Protein AF-A0A015I000-F1 (afdb_monomer)

Radius of gyration: 23.02 Å; Cα contacts (8 Å, |Δi|>4): 79; chains: 1; bounding box: 52×39×64 Å

Mean predicted aligned error: 14.67 Å

Foldseek 3Di:
DLLCLQLQRVVVPQDDPVVNVVVVVVVVVVLVDPDDPPDDDDDDPDDPDDPPRPCPDPVNVVVVLVVPPDDDDDDDDDDDDVVLSVVSSPDHRDDPPDDSLVVLVVCCVVRVSSSVVNCVSNVDDPDCVVVVVLVVVLCVLCDPVNVVDDPVNSVVVSVCVVCVVVCVVVVVVVVVVPPPPDDD

Nearest PDB structures (foldseek):
  4d1q-assembly1_A-2  TM=6.672E-01  e=2.620E-03  Musca domestica
  4d1q-assembly1_B  TM=6.766E-01  e=3.796E-03  Musca domestica
  6dww-assembly1_A  TM=7.386E-01  e=1.505E-02  Musca domestica
  4d1q-assembly1_H-2  TM=6.370E-01  e=7.168E-03  Musca domestica
  8sjd-assembly1_C  TM=8.130E-01  e=4.117E-02  Musca domestica

Sequence (184 aa):
MAALLDPRYKNLDFLDDDEKQRIVQKLCSELGGVETSTSELLNNPSTPLNAESSMHSHKEYRQRRQMKNKRGNKSYSNTPIIDEITNYLSLSLALETENPLDWWKLRLQMFPKLARIARKYLAVPATSVSSEQLFSDAGNLINTKRTSLDTNLAAKMLFLKRNLNTMHVFASEWDDETSHIEID

Solvent-accessible surface area (backbone atoms only — not comparable to full-atom values): 11829 Å² total; per-residue (Å²): 103,47,55,55,59,28,50,67,42,45,82,45,87,90,56,55,71,69,56,50,51,53,48,52,51,52,50,53,54,57,67,73,50,83,82,74,87,79,73,83,82,95,82,74,86,79,72,87,72,80,87,80,69,86,78,72,48,74,67,58,55,57,52,58,54,69,74,64,81,77,72,79,92,74,90,82,78,95,67,62,77,77,44,40,59,55,48,60,72,68,47,70,68,48,61,88,89,56,56,58,70,59,57,35,61,78,38,30,88,78,27,57,67,59,35,53,52,31,50,64,48,65,68,54,70,96,61,64,61,68,56,52,52,49,52,52,52,47,51,65,69,58,29,89,92,44,75,84,63,53,68,70,59,52,52,51,53,52,51,47,68,74,41,50,81,62,43,61,76,58,51,71,68,58,69,69,70,69,78,75,77,77,87,130

InterPro domains:
  IPR008906 HAT, C-terminal dimerisation domain [PF05699] (85-164)
  IPR012337 Ribonuclease H-like superfamily [SSF53098] (1-165)
  IPR052717 Vacuolar processing and transposase activity regulators [PTHR46169] (3-160)

Organism: Rhizophagus irregularis (strain DAOM 197198w) (NCBI:txid1432141)

pLDDT: mean 72.23, std 17.97, range [34.16, 92.62]

Structure (mmCIF, N/CA/C/O backbone):
data_AF-A0A015I000-F1
#
_entry.id   AF-A0A015I000-F1
#
loop_
_atom_site.group_PDB
_atom_site.id
_atom_site.type_symbol
_atom_site.label_atom_id
_atom_site.label_alt_id
_atom_site.label_comp_id
_atom_site.label_asym_id
_atom_site.label_entity_id
_atom_site.label_seq_id
_atom_site.pdbx_PDB_ins_code
_atom_site.Cartn_x
_atom_site.Cartn_y
_atom_site.Cartn_z
_atom_site.occupancy
_atom_site.B_iso_or_equiv
_atom_site.auth_seq_id
_atom_site.auth_comp_id
_atom_site.auth_asym_id
_atom_site.auth_atom_id
_atom_site.pdbx_PDB_model_num
ATOM 1 N N . MET A 1 1 ? 4.523 0.755 7.749 1.00 84.31 1 MET A N 1
ATOM 2 C CA . MET A 1 1 ? 3.315 1.516 7.357 1.00 84.31 1 MET A CA 1
ATOM 3 C C . MET A 1 1 ? 2.334 0.666 6.556 1.00 84.31 1 MET A C 1
ATOM 5 O O . MET A 1 1 ? 1.223 0.488 7.027 1.00 84.31 1 MET A O 1
ATOM 9 N N . ALA A 1 2 ? 2.732 0.076 5.418 1.00 88.00 2 ALA A N 1
ATOM 10 C CA . ALA A 1 2 ? 1.840 -0.761 4.597 1.00 88.00 2 ALA A CA 1
ATOM 11 C C . ALA A 1 2 ? 1.137 -1.884 5.390 1.00 88.00 2 ALA A C 1
ATOM 13 O O . ALA A 1 2 ? -0.077 -1.997 5.318 1.00 88.00 2 ALA A O 1
ATOM 14 N N . ALA A 1 3 ? 1.862 -2.628 6.235 1.00 90.25 3 ALA A N 1
ATOM 15 C CA . ALA A 1 3 ? 1.266 -3.677 7.073 1.00 90.25 3 ALA A CA 1
ATOM 16 C C . ALA A 1 3 ? 0.245 -3.161 8.110 1.00 90.25 3 ALA A C 1
ATOM 18 O O . ALA A 1 3 ? -0.704 -3.867 8.430 1.00 90.25 3 ALA A O 1
ATOM 19 N N . LEU A 1 4 ? 0.407 -1.928 8.611 1.00 90.31 4 LEU A N 1
ATOM 20 C CA . LEU A 1 4 ? -0.563 -1.295 9.515 1.00 90.31 4 LEU A CA 1
ATOM 21 C C . LEU A 1 4 ? -1.844 -0.919 8.756 1.00 90.31 4 LEU A C 1
ATOM 23 O O . LEU A 1 4 ? -2.947 -1.056 9.277 1.00 90.31 4 LEU A O 1
ATOM 27 N N . LEU A 1 5 ? -1.685 -0.446 7.519 1.00 91.25 5 LEU A N 1
ATOM 28 C CA . LEU A 1 5 ? -2.770 -0.022 6.635 1.00 91.25 5 LEU A CA 1
ATOM 29 C C . LEU A 1 5 ? -3.445 -1.194 5.917 1.00 91.25 5 LEU A C 1
ATOM 31 O O . LEU A 1 5 ? -4.497 -0.998 5.320 1.00 91.25 5 LEU A O 1
ATOM 35 N N . ASP A 1 6 ? -2.878 -2.400 5.963 1.00 90.25 6 ASP A N 1
ATOM 36 C CA . ASP A 1 6 ? -3.560 -3.604 5.506 1.00 90.25 6 ASP A CA 1
ATOM 37 C C . ASP A 1 6 ? -4.554 -4.061 6.594 1.00 90.25 6 ASP A C 1
ATOM 39 O O . ASP A 1 6 ? -4.130 -4.482 7.680 1.00 90.25 6 ASP A O 1
ATOM 43 N N . PRO A 1 7 ? -5.874 -4.036 6.328 1.00 87.06 7 PRO A N 1
ATOM 44 C CA . PRO A 1 7 ? -6.897 -4.404 7.308 1.00 87.06 7 PRO A CA 1
ATOM 45 C C . PRO A 1 7 ? -6.775 -5.845 7.827 1.00 87.06 7 PRO A C 1
ATOM 47 O O . PRO A 1 7 ? -7.371 -6.187 8.853 1.00 87.06 7 PRO A O 1
ATOM 50 N N . ARG A 1 8 ? -6.013 -6.698 7.129 1.00 87.06 8 ARG A N 1
ATOM 51 C CA . ARG A 1 8 ? -5.731 -8.087 7.513 1.00 87.06 8 ARG A CA 1
ATOM 52 C C . ARG A 1 8 ? -4.581 -8.194 8.517 1.00 87.06 8 ARG A C 1
ATOM 54 O O . ARG A 1 8 ? -4.578 -9.126 9.319 1.00 87.06 8 ARG A O 1
ATOM 61 N N . TYR A 1 9 ? -3.642 -7.243 8.500 1.00 85.94 9 TYR A N 1
ATOM 62 C CA . TYR A 1 9 ? -2.394 -7.275 9.277 1.00 85.94 9 TYR A CA 1
ATOM 63 C C . TYR A 1 9 ? -2.246 -6.119 10.279 1.00 85.94 9 TYR A C 1
ATOM 65 O O . TYR A 1 9 ? -1.245 -6.061 10.992 1.00 85.94 9 TYR A O 1
ATOM 73 N N . LYS A 1 10 ? -3.254 -5.248 10.407 1.00 84.06 10 LYS A N 1
ATOM 74 C CA . LYS A 1 10 ? -3.228 -4.034 11.244 1.00 84.06 10 LYS A CA 1
ATOM 75 C C . LYS A 1 10 ? -2.870 -4.218 12.724 1.00 84.06 10 LYS A C 1
ATOM 77 O O . LYS A 1 10 ? -2.440 -3.263 13.356 1.00 84.06 10 LYS A O 1
ATOM 82 N N . ASN A 1 11 ? -3.018 -5.424 13.278 1.00 81.38 11 ASN A N 1
ATOM 83 C CA . ASN A 1 11 ? -2.601 -5.724 14.655 1.00 81.38 11 ASN A CA 1
ATOM 84 C C . ASN A 1 11 ? -1.077 -5.777 14.823 1.00 81.38 11 ASN A C 1
ATOM 86 O O . ASN A 1 11 ? -0.595 -5.733 15.953 1.00 81.38 11 ASN A O 1
ATOM 90 N N . LEU A 1 12 ? -0.334 -5.915 13.717 1.00 82.56 12 LEU A N 1
ATOM 91 C CA . LEU A 1 12 ? 1.123 -6.008 13.702 1.00 82.56 12 LEU A CA 1
ATOM 92 C C . LEU A 1 12 ? 1.656 -7.044 14.708 1.00 82.56 12 LEU A C 1
ATOM 94 O O . LEU A 1 12 ? 2.661 -6.803 15.362 1.00 82.56 12 LEU A O 1
ATOM 98 N N . ASP A 1 13 ? 0.989 -8.199 14.851 1.00 81.62 13 ASP A N 1
ATOM 99 C CA . ASP A 1 13 ? 1.313 -9.225 15.868 1.00 81.62 13 ASP A CA 1
ATOM 100 C C . ASP A 1 13 ? 2.748 -9.805 15.747 1.00 81.62 13 ASP A C 1
ATOM 102 O O . ASP A 1 13 ? 3.144 -10.613 16.580 1.00 81.62 13 ASP A O 1
ATOM 106 N N . PHE A 1 14 ? 3.502 -9.412 14.717 1.00 84.44 14 PHE A N 1
ATOM 107 C CA . PHE A 1 14 ? 4.893 -9.782 14.441 1.00 84.44 14 PHE A CA 1
ATOM 108 C C . PHE A 1 14 ? 5.922 -8.712 14.858 1.00 84.44 14 PHE A C 1
ATOM 110 O O . PHE A 1 14 ? 7.109 -8.919 14.638 1.00 84.44 14 PHE A O 1
ATOM 117 N N . LEU A 1 15 ? 5.480 -7.572 15.397 1.00 84.31 15 LEU A N 1
ATOM 118 C CA . LEU A 1 15 ? 6.342 -6.493 15.891 1.00 84.31 15 LEU A CA 1
ATOM 119 C C . LEU A 1 15 ? 6.206 -6.331 17.402 1.00 84.31 15 LEU A C 1
ATOM 121 O O . LEU A 1 15 ? 5.155 -6.646 17.983 1.00 84.31 15 LEU A O 1
ATOM 125 N N . ASP A 1 16 ? 7.236 -5.747 18.002 1.00 88.06 16 ASP A N 1
ATOM 126 C CA . ASP A 1 16 ? 7.216 -5.338 19.401 1.00 88.06 16 ASP A CA 1
ATOM 127 C C . ASP A 1 16 ? 6.318 -4.112 19.603 1.00 88.06 16 ASP A C 1
ATOM 129 O O . ASP A 1 16 ? 6.066 -3.323 18.685 1.00 88.06 16 ASP A O 1
ATOM 133 N N . ASP A 1 17 ? 5.805 -3.936 20.820 1.00 84.00 17 ASP A N 1
ATOM 134 C CA . ASP A 1 17 ? 4.843 -2.868 21.111 1.00 84.00 17 ASP A CA 1
ATOM 135 C C . ASP A 1 17 ? 5.447 -1.463 20.918 1.00 84.00 17 ASP A C 1
ATOM 137 O O . ASP A 1 17 ? 4.766 -0.567 20.409 1.00 84.00 17 ASP A O 1
ATOM 141 N N . ASP A 1 18 ? 6.746 -1.297 21.179 1.00 86.25 18 ASP A N 1
ATOM 142 C CA . ASP A 1 18 ? 7.478 -0.054 20.912 1.00 86.25 18 ASP A CA 1
ATOM 143 C C . ASP A 1 18 ? 7.534 0.274 19.412 1.00 86.25 18 ASP A C 1
ATOM 145 O O . ASP A 1 18 ? 7.341 1.422 18.995 1.00 86.25 18 ASP A O 1
ATOM 149 N N . GLU A 1 19 ? 7.774 -0.731 18.567 1.00 87.88 19 GLU A N 1
ATOM 150 C CA . GLU A 1 19 ? 7.809 -0.565 17.113 1.00 87.88 19 GLU A CA 1
ATOM 151 C C . GLU A 1 19 ? 6.421 -0.241 16.564 1.00 87.88 19 GLU A C 1
ATOM 153 O O . GLU A 1 19 ? 6.272 0.663 15.733 1.00 87.88 19 GLU A O 1
ATOM 158 N N . LYS A 1 20 ? 5.382 -0.917 17.072 1.00 87.00 20 LYS A N 1
ATOM 159 C CA . LYS A 1 20 ? 3.987 -0.598 16.740 1.00 87.00 20 LYS A CA 1
ATOM 160 C C . LYS A 1 20 ? 3.677 0.858 17.057 1.00 87.00 20 LYS A C 1
ATOM 162 O O . LYS A 1 20 ? 3.140 1.564 16.201 1.00 87.00 20 LYS A O 1
ATOM 167 N N . GLN A 1 21 ? 4.052 1.325 18.247 1.00 85.94 21 GLN A N 1
ATOM 168 C CA . GLN A 1 21 ? 3.790 2.693 18.677 1.00 85.94 21 GLN A CA 1
ATOM 169 C C . GLN A 1 21 ? 4.513 3.717 17.793 1.00 85.94 21 GLN A C 1
ATOM 171 O O . GLN A 1 21 ? 3.899 4.705 17.388 1.00 85.94 21 GLN A O 1
ATOM 176 N N . ARG A 1 22 ? 5.765 3.452 17.392 1.00 88.88 22 ARG A N 1
ATOM 177 C CA . ARG A 1 22 ? 6.499 4.297 16.430 1.00 88.88 22 ARG A CA 1
ATOM 178 C C . ARG A 1 22 ? 5.797 4.381 15.074 1.00 88.88 22 ARG A C 1
ATOM 180 O O . ARG A 1 22 ? 5.704 5.463 14.493 1.00 88.88 22 ARG A O 1
ATOM 187 N N . ILE A 1 23 ? 5.288 3.260 14.557 1.00 87.31 23 ILE A N 1
ATOM 188 C CA . ILE A 1 23 ? 4.593 3.230 13.260 1.00 87.31 23 ILE A CA 1
ATOM 189 C C . ILE A 1 23 ? 3.263 3.990 13.340 1.00 87.31 23 ILE A C 1
ATOM 191 O O . ILE A 1 23 ? 2.952 4.756 12.427 1.00 87.31 23 ILE A O 1
ATOM 195 N N . VAL A 1 24 ? 2.502 3.823 14.426 1.00 87.00 24 VAL A N 1
ATOM 196 C CA . VAL A 1 24 ? 1.246 4.557 14.650 1.00 87.00 24 VAL A CA 1
ATOM 197 C C . VAL A 1 24 ? 1.510 6.055 14.807 1.00 87.00 24 VAL A C 1
ATOM 199 O O . VAL A 1 24 ? 0.832 6.853 14.167 1.00 87.00 24 VAL A O 1
ATOM 202 N N . GLN A 1 25 ? 2.532 6.458 15.568 1.00 86.44 25 GLN A N 1
ATOM 203 C CA . GLN A 1 25 ? 2.927 7.868 15.679 1.00 86.44 25 GLN A CA 1
ATOM 204 C C . GLN A 1 25 ?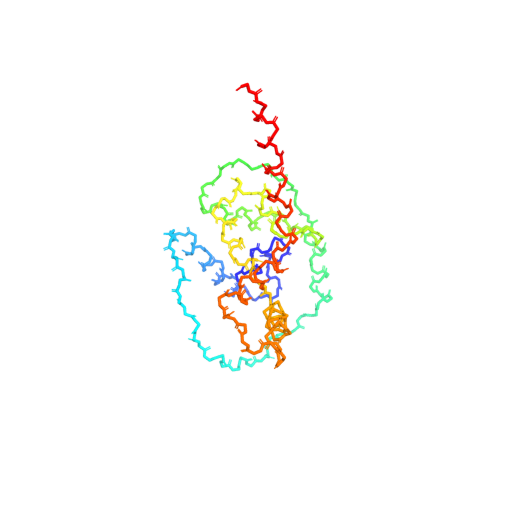 3.302 8.464 14.320 1.00 86.44 25 GLN A C 1
ATOM 206 O O . GLN A 1 25 ? 2.848 9.556 13.984 1.00 86.44 25 GLN A O 1
ATOM 211 N N . LYS A 1 26 ? 4.066 7.728 13.502 1.00 89.62 26 LYS A N 1
ATOM 212 C CA . LYS A 1 26 ? 4.398 8.155 12.138 1.00 89.62 26 LYS A CA 1
ATOM 213 C C . LYS A 1 26 ? 3.138 8.360 11.287 1.00 89.62 26 LYS A C 1
ATOM 215 O O . LYS A 1 26 ? 3.074 9.330 10.537 1.00 89.62 26 LYS A O 1
ATOM 220 N N . LEU A 1 27 ? 2.140 7.482 11.420 1.00 87.88 27 LEU A N 1
ATOM 221 C CA . LEU A 1 27 ? 0.866 7.600 10.707 1.00 87.88 27 LEU A CA 1
ATOM 222 C C . LEU A 1 27 ? 0.086 8.839 11.163 1.00 87.88 27 LEU A C 1
ATOM 224 O O . LEU A 1 27 ? -0.434 9.568 10.323 1.00 87.88 27 LEU A O 1
ATOM 228 N N . CYS A 1 28 ? 0.036 9.104 12.471 1.00 84.38 28 CYS A N 1
ATOM 229 C CA . CYS A 1 28 ? -0.610 10.295 13.025 1.00 84.38 28 CYS A CA 1
ATOM 230 C C . CYS A 1 28 ? 0.024 11.588 12.493 1.00 84.38 28 CYS A C 1
ATOM 232 O O . CYS A 1 28 ? -0.699 12.495 12.082 1.00 84.38 28 CYS A O 1
ATOM 234 N N . SER A 1 29 ? 1.357 11.657 12.441 1.00 85.81 29 SER A N 1
ATOM 235 C CA . SER A 1 29 ? 2.071 12.811 11.883 1.00 85.81 29 SER A CA 1
ATOM 236 C C . SER A 1 29 ? 1.776 13.009 10.391 1.00 85.81 29 SER A C 1
ATOM 238 O O . SER A 1 29 ? 1.513 14.131 9.965 1.00 85.81 29 SER A O 1
ATOM 240 N N . GLU A 1 30 ? 1.753 11.929 9.600 1.00 85.81 30 GLU A N 1
ATOM 241 C CA . GLU A 1 30 ? 1.431 11.978 8.162 1.00 85.81 30 GLU A CA 1
ATOM 242 C C . GLU A 1 30 ? -0.043 12.356 7.899 1.00 85.81 30 GLU A C 1
ATOM 244 O O . GLU A 1 30 ? -0.360 12.949 6.872 1.00 85.81 30 GLU A O 1
ATOM 249 N N . LEU A 1 31 ? -0.955 12.068 8.836 1.00 80.56 31 LEU A N 1
ATOM 250 C CA . LEU A 1 31 ? -2.368 12.458 8.748 1.00 80.56 31 LEU A CA 1
ATOM 251 C C . LEU A 1 31 ? -2.614 13.929 9.139 1.00 80.56 31 LEU A C 1
ATOM 253 O O . LEU A 1 31 ? -3.543 14.560 8.623 1.00 80.56 31 LEU A O 1
ATOM 257 N N . GLY A 1 32 ? -1.808 14.452 10.072 1.00 74.62 32 GLY A N 1
ATOM 258 C CA . GLY A 1 32 ? -1.860 15.835 10.555 1.00 74.62 32 GLY A CA 1
ATOM 259 C C . GLY A 1 32 ? -1.230 16.850 9.596 1.00 74.62 32 GLY A C 1
ATOM 260 O O . GLY A 1 32 ? -1.669 17.997 9.555 1.00 74.62 32 GLY A O 1
ATOM 261 N N . GLY A 1 33 ? -0.253 16.425 8.791 1.00 66.06 33 GLY A N 1
ATOM 262 C CA . GLY A 1 33 ? 0.344 17.221 7.719 1.00 66.06 33 GLY A CA 1
ATOM 263 C C . GLY A 1 33 ? -0.309 16.922 6.372 1.00 66.06 33 GLY A C 1
ATOM 264 O O . GLY A 1 33 ? 0.057 15.969 5.691 1.00 66.06 33 GLY A O 1
ATOM 265 N N . VAL A 1 34 ? -1.289 17.726 5.963 1.00 56.00 34 VAL A N 1
ATOM 266 C CA . VAL A 1 34 ? -1.797 17.672 4.587 1.00 56.00 34 VAL A CA 1
ATOM 267 C C . VAL A 1 34 ? -0.767 18.340 3.670 1.00 56.00 34 VAL A C 1
ATOM 269 O O . VAL A 1 34 ? -0.449 19.506 3.855 1.00 56.00 34 VAL A O 1
ATOM 272 N N . GLU A 1 35 ? -0.308 17.560 2.687 1.00 49.53 35 GLU A N 1
ATOM 273 C CA . GLU A 1 35 ? 0.562 17.903 1.547 1.00 49.53 35 GLU A CA 1
ATOM 274 C C . GLU A 1 35 ? 2.067 17.744 1.800 1.00 49.53 35 GLU A C 1
ATOM 276 O O . GLU A 1 35 ? 2.789 18.645 2.216 1.00 49.53 35 GLU A O 1
ATOM 281 N N . THR A 1 36 ? 2.590 16.581 1.424 1.00 36.72 36 THR A N 1
ATOM 282 C CA . THR A 1 36 ? 3.945 16.537 0.876 1.00 36.72 36 THR A CA 1
ATOM 283 C C . THR A 1 36 ? 3.907 15.661 -0.361 1.00 36.72 36 THR A C 1
ATOM 285 O O . THR A 1 36 ? 3.853 14.430 -0.288 1.00 36.72 36 THR A O 1
ATOM 288 N N . SER A 1 37 ? 3.882 16.325 -1.514 1.00 46.75 37 SER A N 1
ATOM 289 C CA . SER A 1 37 ? 4.358 15.772 -2.775 1.00 46.75 37 SER A CA 1
ATOM 290 C C . SER A 1 37 ? 5.784 15.278 -2.543 1.00 46.75 37 SER A C 1
ATOM 292 O O . SER A 1 37 ? 6.728 16.057 -2.540 1.00 46.75 37 SER A O 1
ATOM 294 N N . THR A 1 38 ? 5.947 13.989 -2.250 1.00 38.84 38 THR A N 1
ATOM 295 C CA . THR A 1 38 ? 7.264 13.361 -2.105 1.00 38.84 38 THR A CA 1
ATOM 296 C C . THR A 1 38 ? 7.799 13.026 -3.491 1.00 38.84 38 THR A C 1
ATOM 298 O O . THR A 1 38 ? 7.751 11.875 -3.923 1.00 38.84 38 THR A O 1
ATOM 301 N N . SER A 1 39 ? 8.239 14.056 -4.202 1.00 44.84 39 SER A N 1
ATOM 302 C CA . SER A 1 39 ? 9.316 13.968 -5.182 1.00 44.84 39 SER A CA 1
ATOM 303 C C . SER A 1 39 ? 10.641 14.038 -4.415 1.00 44.84 39 SER A C 1
ATOM 305 O O . SER A 1 39 ? 10.820 14.960 -3.627 1.00 44.84 39 SER A O 1
ATOM 307 N N . GLU A 1 40 ? 11.525 13.062 -4.664 1.00 42.50 40 GLU A N 1
ATOM 308 C CA . GLU A 1 40 ? 12.895 12.922 -4.120 1.00 42.50 40 GLU A CA 1
ATOM 309 C C . GLU A 1 40 ? 12.921 12.463 -2.639 1.00 42.50 40 GLU A C 1
ATOM 311 O O . GLU A 1 40 ? 12.358 13.092 -1.757 1.00 42.50 40 GLU A O 1
ATOM 316 N N . LEU A 1 41 ? 13.462 11.299 -2.258 1.00 34.16 41 LEU A N 1
ATOM 317 C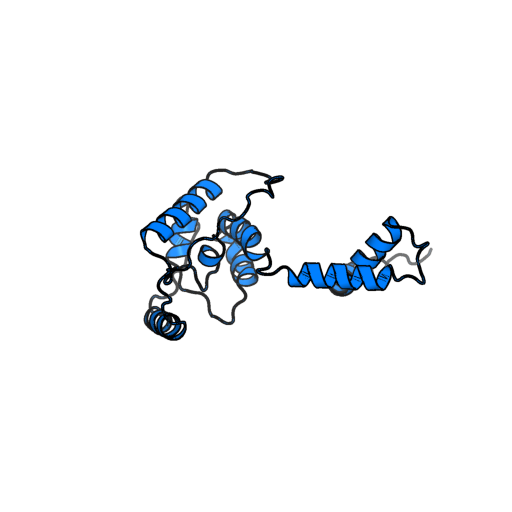 CA . LEU A 1 41 ? 14.809 10.796 -2.525 1.00 34.16 41 LEU A CA 1
ATOM 318 C C . LEU A 1 41 ? 14.853 9.252 -2.555 1.00 34.16 41 LEU A C 1
ATOM 320 O O . LEU A 1 41 ? 14.545 8.579 -1.570 1.00 34.16 41 LEU A O 1
ATOM 324 N N . LEU A 1 42 ? 15.334 8.704 -3.673 1.00 42.25 42 LEU A N 1
ATOM 325 C CA . LEU A 1 42 ? 16.098 7.457 -3.714 1.00 42.25 42 LEU A CA 1
ATOM 326 C C . LEU A 1 42 ? 17.549 7.843 -3.433 1.00 42.25 42 LEU A C 1
ATOM 328 O O . LEU A 1 42 ? 18.191 8.405 -4.310 1.00 42.25 42 LEU A O 1
ATOM 332 N N . ASN A 1 43 ? 18.029 7.617 -2.213 1.00 40.62 43 ASN A N 1
ATOM 333 C CA . ASN A 1 43 ? 19.438 7.362 -1.908 1.00 40.62 43 ASN A CA 1
ATOM 334 C C . ASN A 1 43 ? 19.585 7.207 -0.399 1.00 40.62 43 ASN A C 1
ATOM 336 O O . ASN A 1 43 ? 19.658 8.188 0.325 1.00 40.62 43 ASN A O 1
ATOM 340 N N . ASN A 1 44 ? 19.642 5.960 0.055 1.00 38.12 44 ASN A N 1
ATOM 341 C CA . ASN A 1 44 ? 20.477 5.584 1.185 1.00 38.12 44 ASN A CA 1
ATOM 342 C C . ASN A 1 44 ? 20.963 4.153 0.921 1.00 38.12 44 ASN A C 1
ATOM 344 O O . ASN A 1 44 ? 20.126 3.284 0.656 1.00 38.12 44 ASN A O 1
ATOM 348 N N . PRO A 1 45 ? 22.279 3.882 0.962 1.00 38.34 45 PRO A N 1
ATOM 349 C CA . PRO A 1 45 ? 22.777 2.519 0.892 1.00 38.34 45 PRO A CA 1
ATOM 350 C C . PRO A 1 45 ? 22.284 1.770 2.131 1.00 38.34 45 PRO A C 1
ATOM 352 O O . PRO A 1 45 ? 22.557 2.163 3.266 1.00 38.34 45 PRO A O 1
ATOM 355 N N . SER A 1 46 ? 21.508 0.711 1.909 1.00 38.28 46 SER A N 1
ATOM 356 C CA . SER A 1 46 ? 21.055 -0.185 2.965 1.00 38.28 46 SER A CA 1
ATOM 357 C C . SER A 1 46 ? 22.273 -0.806 3.641 1.00 38.28 46 SER A C 1
ATOM 359 O O . SER A 1 46 ? 22.973 -1.632 3.060 1.00 38.28 46 SER A O 1
ATOM 361 N N . THR A 1 47 ? 22.537 -0.391 4.875 1.00 36.38 47 THR A N 1
ATOM 362 C CA . THR A 1 47 ? 23.410 -1.125 5.787 1.00 36.38 47 THR A CA 1
ATOM 363 C C . THR A 1 47 ? 22.767 -2.497 6.033 1.00 36.38 47 THR A C 1
ATOM 365 O O . THR A 1 47 ? 21.547 -2.541 6.221 1.00 36.38 47 THR A O 1
ATOM 368 N N . PRO A 1 48 ? 23.516 -3.616 6.024 1.00 36.66 48 PRO A N 1
ATOM 369 C CA . PRO A 1 48 ? 22.944 -4.921 6.328 1.00 36.66 48 PRO A CA 1
ATOM 370 C C . PRO A 1 48 ? 22.456 -4.906 7.779 1.00 36.66 48 PRO A C 1
ATOM 372 O O . PRO A 1 48 ? 23.255 -4.902 8.714 1.00 36.66 48 PRO A O 1
ATOM 375 N N . LEU A 1 49 ? 21.139 -4.832 7.972 1.00 36.00 49 LEU A N 1
ATOM 376 C CA . LEU A 1 49 ? 20.531 -5.039 9.279 1.00 36.00 49 LEU A CA 1
ATOM 377 C C . LEU A 1 49 ? 20.667 -6.523 9.600 1.00 36.00 49 LEU A C 1
ATOM 379 O O . LEU A 1 49 ? 20.143 -7.377 8.886 1.00 36.00 49 LEU A O 1
ATOM 383 N N . ASN A 1 50 ? 21.430 -6.798 10.652 1.00 38.59 50 ASN A N 1
ATOM 384 C CA . ASN A 1 50 ? 21.641 -8.123 11.200 1.00 38.59 50 ASN A CA 1
ATOM 385 C C . ASN A 1 50 ? 20.270 -8.758 11.487 1.00 38.59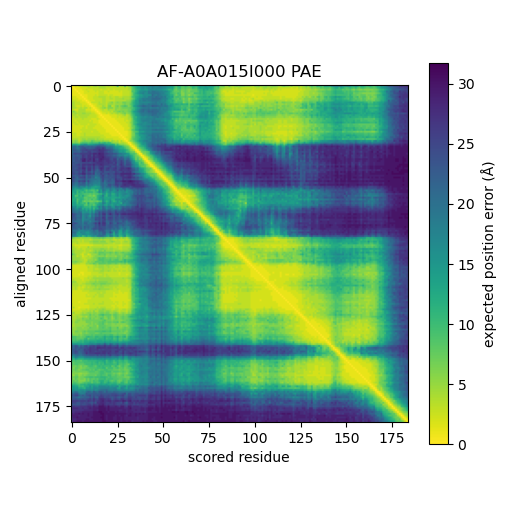 50 ASN A C 1
ATOM 387 O O . ASN A 1 50 ? 19.491 -8.236 12.287 1.00 38.59 50 ASN A O 1
ATOM 391 N N . ALA A 1 51 ? 19.950 -9.837 10.775 1.00 46.53 51 ALA A N 1
ATOM 392 C CA . ALA A 1 51 ? 18.667 -10.522 10.841 1.00 46.53 51 ALA A CA 1
ATOM 393 C C . ALA A 1 51 ? 18.612 -11.446 12.066 1.00 46.53 51 ALA A C 1
ATOM 395 O O . ALA A 1 51 ? 18.555 -12.663 11.941 1.00 46.53 51 ALA A O 1
ATOM 396 N N . GLU A 1 52 ? 18.613 -10.858 13.257 1.00 39.31 52 GLU A N 1
ATOM 397 C CA . GLU A 1 52 ? 18.223 -11.546 14.490 1.00 39.31 52 GLU A CA 1
ATOM 398 C C . GLU A 1 52 ? 16.893 -10.970 14.978 1.00 39.31 52 GLU A C 1
ATOM 400 O O . GLU A 1 52 ? 16.770 -10.424 16.068 1.00 39.31 52 GLU A O 1
ATOM 405 N N . SER A 1 53 ? 15.871 -11.050 14.124 1.00 47.75 53 SER A N 1
ATOM 406 C CA . SER A 1 53 ? 14.489 -10.859 14.553 1.00 47.75 53 SER A CA 1
ATOM 407 C C . SER A 1 53 ? 13.895 -12.242 14.776 1.00 47.75 53 SER A C 1
ATOM 409 O O . SER A 1 53 ? 13.903 -13.080 13.872 1.00 47.75 53 SER A O 1
ATOM 411 N N . SER A 1 54 ? 13.454 -12.489 16.010 1.00 50.50 54 SER A N 1
ATOM 412 C CA . SER A 1 54 ? 12.787 -13.709 16.462 1.00 50.50 54 SER A CA 1
ATOM 413 C C . SER A 1 54 ? 11.711 -14.129 15.458 1.00 50.50 54 SER A C 1
ATOM 415 O O . SER A 1 54 ? 10.615 -13.565 15.419 1.00 50.50 54 SER A O 1
ATOM 417 N N . MET A 1 55 ? 12.044 -15.104 14.606 1.00 41.88 55 MET A N 1
ATOM 418 C CA . MET A 1 55 ? 11.132 -15.667 13.618 1.00 41.88 55 MET A CA 1
ATOM 419 C C . MET A 1 55 ? 10.053 -16.470 14.345 1.00 41.88 55 MET A C 1
ATOM 421 O O . MET A 1 55 ? 10.131 -17.692 14.454 1.00 41.88 55 MET A O 1
ATOM 425 N N . HIS A 1 56 ? 9.026 -15.784 14.839 1.00 56.97 56 HIS A N 1
ATOM 426 C CA . HIS A 1 56 ? 7.785 -16.440 15.217 1.00 56.97 56 HIS A CA 1
ATOM 427 C C . HIS A 1 56 ? 7.232 -17.154 13.986 1.00 56.97 56 HIS A C 1
ATOM 429 O O . HIS A 1 56 ? 7.090 -16.568 12.907 1.00 56.97 56 HIS A O 1
ATOM 435 N N . SER A 1 57 ? 6.956 -18.448 14.130 1.00 65.12 57 SER A N 1
ATOM 436 C CA . SER A 1 57 ? 6.576 -19.284 12.997 1.00 65.12 57 SER A CA 1
ATOM 437 C C . SER A 1 57 ? 5.292 -18.752 12.357 1.00 65.12 57 SER A C 1
ATOM 439 O O . SER A 1 57 ? 4.326 -18.427 13.051 1.00 65.12 57 SER A O 1
ATOM 441 N N . HIS A 1 58 ? 5.209 -18.756 11.021 1.00 62.81 58 HIS A N 1
ATOM 442 C CA . HIS A 1 58 ? 3.963 -18.471 10.292 1.00 62.81 58 HIS A CA 1
ATOM 443 C C . HIS A 1 58 ? 2.764 -19.283 10.824 1.00 62.81 58 HIS A C 1
ATOM 445 O O . HIS A 1 58 ? 1.617 -18.827 10.771 1.00 62.81 58 HIS A O 1
ATOM 451 N N . LYS A 1 59 ? 3.028 -20.474 11.381 1.00 61.16 59 LYS A N 1
ATOM 452 C CA . LYS A 1 59 ? 2.035 -21.330 12.034 1.00 61.16 59 LYS A CA 1
ATOM 453 C C . LYS A 1 59 ? 1.493 -20.713 13.329 1.00 61.16 59 LYS A C 1
ATOM 455 O O . LYS A 1 59 ? 0.282 -20.732 13.538 1.00 61.16 59 LYS A O 1
ATOM 460 N N . GLU A 1 60 ? 2.354 -20.136 14.163 1.00 63.62 60 GLU A N 1
ATOM 461 C CA . GLU A 1 60 ? 1.974 -19.467 15.415 1.00 63.62 60 GLU A CA 1
ATOM 462 C C . GLU A 1 60 ? 1.185 -18.187 15.140 1.00 63.62 60 GLU A C 1
ATOM 464 O O . GLU A 1 60 ? 0.137 -17.966 15.750 1.00 63.62 60 GLU A O 1
ATOM 469 N N . TYR A 1 61 ? 1.607 -17.400 14.144 1.00 64.62 61 TYR A N 1
ATOM 470 C CA . TYR A 1 61 ? 0.864 -16.223 13.685 1.00 64.62 61 TYR A CA 1
ATOM 471 C C . TYR A 1 61 ? -0.572 -16.589 13.266 1.00 64.62 61 TYR A C 1
ATOM 473 O O . TYR A 1 61 ? -1.550 -15.985 13.724 1.00 64.62 61 TYR A O 1
ATOM 481 N N . ARG A 1 62 ? -0.723 -17.639 12.444 1.00 66.38 62 ARG A N 1
ATOM 482 C CA . ARG A 1 62 ? -2.035 -18.108 11.968 1.00 66.38 62 ARG A CA 1
ATOM 483 C C . ARG A 1 62 ? -2.925 -18.620 13.107 1.00 66.38 62 ARG A C 1
ATOM 485 O O . ARG A 1 62 ? -4.144 -18.463 13.032 1.00 66.38 62 ARG A O 1
ATOM 492 N N . GLN A 1 63 ? -2.346 -19.211 14.153 1.00 66.50 63 GLN A N 1
ATOM 493 C CA . GLN A 1 63 ? -3.082 -19.663 15.340 1.00 66.50 63 GLN A CA 1
ATOM 494 C C . GLN A 1 63 ? -3.541 -18.486 16.214 1.00 66.50 63 GLN A C 1
ATOM 496 O O . GLN A 1 63 ? -4.715 -18.424 16.581 1.00 66.50 63 GLN A O 1
ATOM 501 N N . ARG A 1 64 ? -2.670 -17.499 16.473 1.00 63.41 64 ARG A N 1
ATOM 502 C CA . ARG A 1 64 ? -3.000 -16.294 17.262 1.00 63.41 64 ARG A CA 1
ATOM 503 C C . ARG A 1 64 ? -4.145 -15.486 16.650 1.00 63.41 64 ARG A C 1
ATOM 505 O O . ARG A 1 64 ? -5.005 -14.985 17.373 1.00 63.41 64 ARG A O 1
ATOM 512 N N . ARG A 1 65 ? -4.187 -15.397 15.315 1.00 63.94 65 ARG A N 1
ATOM 513 C CA . ARG A 1 65 ? -5.245 -14.694 14.571 1.00 63.94 65 ARG A CA 1
ATOM 514 C C . ARG A 1 65 ? -6.617 -15.345 14.749 1.00 63.94 65 ARG A C 1
ATOM 516 O O . ARG A 1 65 ? -7.595 -14.640 14.982 1.00 63.94 65 ARG A O 1
ATOM 523 N N . GLN A 1 66 ? -6.692 -16.677 14.685 1.00 62.62 66 GLN A N 1
ATOM 524 C CA . GLN A 1 66 ? -7.956 -17.415 14.826 1.00 62.62 66 GLN A CA 1
ATOM 525 C C . GLN A 1 66 ? -8.601 -17.209 16.203 1.00 62.62 66 GLN A C 1
ATOM 527 O O . GLN A 1 66 ? -9.824 -17.212 16.313 1.00 62.62 66 GLN A O 1
ATOM 532 N N . MET A 1 67 ? -7.798 -16.939 17.237 1.00 58.72 67 MET A N 1
ATOM 533 C CA . MET A 1 67 ? -8.297 -16.689 18.591 1.00 58.72 67 MET A CA 1
ATOM 534 C C . MET A 1 67 ? -8.825 -15.258 18.818 1.00 58.72 67 MET A C 1
ATOM 536 O O . MET A 1 67 ? -9.526 -15.028 19.802 1.00 58.72 67 MET A O 1
ATOM 540 N N . LYS A 1 68 ? -8.545 -14.293 17.923 1.00 59.28 68 LYS A N 1
ATOM 541 C CA . LYS A 1 68 ? -8.923 -12.869 18.088 1.00 59.28 68 LYS A CA 1
ATOM 542 C C . LYS A 1 68 ? -10.214 -12.442 17.363 1.00 59.28 68 LYS A C 1
ATOM 544 O O . LYS A 1 68 ? -10.639 -11.297 17.510 1.00 59.28 68 LYS A O 1
ATOM 549 N N . ASN A 1 69 ? -10.903 -13.335 16.648 1.00 50.66 69 ASN A N 1
ATOM 550 C CA . ASN A 1 69 ? -12.164 -13.018 15.959 1.00 50.66 69 ASN A CA 1
ATOM 551 C C . ASN A 1 69 ? -13.387 -13.120 16.887 1.00 50.66 69 ASN A C 1
ATOM 553 O O . ASN A 1 69 ? -14.228 -14.006 16.749 1.00 50.66 69 ASN A O 1
ATOM 557 N N . LYS A 1 70 ? -13.514 -12.200 17.848 1.00 50.22 70 LYS A N 1
ATOM 558 C CA . LYS A 1 70 ? -14.775 -12.025 18.583 1.00 50.22 70 LYS A CA 1
ATOM 559 C C . LYS A 1 70 ? -14.916 -10.597 19.103 1.00 50.22 70 LYS A C 1
ATOM 561 O O . LYS A 1 70 ? -14.535 -10.313 20.232 1.00 50.22 70 LYS A O 1
ATOM 566 N N . ARG A 1 71 ? -15.469 -9.700 18.280 1.00 48.50 71 ARG A N 1
ATOM 567 C CA . ARG A 1 71 ? -16.225 -8.498 18.694 1.00 48.50 71 ARG A CA 1
ATOM 568 C C . ARG A 1 71 ? -16.933 -7.913 17.469 1.00 48.50 71 ARG A C 1
ATOM 570 O O . ARG A 1 71 ? -16.324 -7.752 16.417 1.00 48.50 71 ARG A O 1
ATOM 577 N N . GLY A 1 72 ? -18.246 -7.745 17.611 1.00 45.59 72 GLY A N 1
ATOM 578 C CA . GLY A 1 72 ? -19.196 -7.529 16.524 1.00 45.59 72 GLY A CA 1
ATOM 579 C C . GLY A 1 72 ? -19.171 -6.137 15.900 1.00 45.59 72 GLY A C 1
ATOM 580 O O . GLY A 1 72 ? -18.650 -5.180 16.472 1.00 45.59 72 GLY A O 1
ATOM 581 N N . ASN A 1 73 ? -19.794 -6.070 14.723 1.00 37.62 73 ASN A N 1
ATOM 582 C CA . ASN A 1 73 ? -20.081 -4.855 13.972 1.00 37.62 73 ASN A CA 1
ATOM 583 C C . ASN A 1 73 ? -20.798 -3.832 14.860 1.00 37.62 73 ASN A C 1
ATOM 585 O O . ASN A 1 73 ? -21.934 -4.056 15.278 1.00 37.62 73 ASN A O 1
ATOM 589 N N . LYS A 1 74 ? -20.154 -2.694 15.113 1.00 48.09 74 LYS A N 1
ATOM 590 C CA . LYS A 1 74 ? -20.849 -1.479 15.539 1.00 48.09 74 LYS A CA 1
ATOM 591 C C . LYS A 1 74 ? -21.100 -0.610 14.310 1.00 48.09 74 LYS A C 1
ATOM 593 O O . LYS A 1 74 ? -20.258 -0.525 13.420 1.00 48.09 74 LYS A O 1
ATOM 598 N N . SER A 1 75 ? -22.290 -0.022 14.259 1.00 40.28 75 SER A N 1
ATOM 599 C CA . SER A 1 75 ? -22.650 1.024 13.303 1.00 40.28 75 SER A CA 1
ATOM 600 C C . SER A 1 75 ? -21.905 2.303 13.689 1.00 40.28 75 SER A C 1
ATOM 602 O O . SER A 1 75 ? -21.904 2.655 14.869 1.00 40.28 75 SER A O 1
ATOM 604 N N . TYR A 1 76 ? -21.251 2.970 12.735 1.00 51.16 76 TYR A N 1
ATOM 605 C CA . TYR A 1 76 ? -20.461 4.173 13.004 1.00 51.16 76 TYR A CA 1
ATOM 606 C C . TYR A 1 76 ? -20.922 5.338 12.128 1.00 51.16 76 TYR A C 1
ATOM 608 O O . TYR A 1 76 ? -20.856 5.276 10.902 1.00 51.16 76 TYR A O 1
ATOM 616 N N . SER A 1 77 ? -21.374 6.395 12.799 1.00 44.50 77 SER A N 1
ATOM 617 C CA . SER A 1 77 ? -21.599 7.743 12.277 1.00 44.50 77 SER A CA 1
ATOM 618 C C . SER A 1 77 ? -20.338 8.600 12.447 1.00 44.50 77 SER A C 1
ATOM 620 O O . SER A 1 77 ? -19.627 8.429 13.432 1.00 44.50 77 SER A O 1
ATOM 622 N N . ASN A 1 78 ? -20.111 9.525 11.508 1.00 48.06 78 ASN A N 1
ATOM 623 C CA . ASN A 1 78 ? -19.016 10.507 11.408 1.00 48.06 78 ASN A CA 1
ATOM 624 C C . ASN A 1 78 ? -18.337 10.907 12.733 1.00 48.06 78 ASN A C 1
ATOM 626 O O . ASN A 1 78 ? -18.956 11.537 13.588 1.00 48.06 78 ASN A O 1
ATOM 630 N N . THR A 1 79 ? -17.037 10.632 12.847 1.00 47.44 79 THR A N 1
ATOM 631 C CA . THR A 1 79 ? -16.195 11.030 13.986 1.00 47.44 79 THR A CA 1
ATOM 632 C C . THR A 1 79 ? -14.940 11.790 13.517 1.00 47.44 79 THR A C 1
ATOM 634 O O . THR A 1 79 ? -14.411 11.455 12.455 1.00 47.44 79 THR A O 1
ATOM 637 N N . PRO A 1 80 ? -14.458 12.805 14.263 1.00 55.69 80 PRO A N 1
ATOM 638 C CA . PRO A 1 80 ? -13.311 13.654 13.903 1.00 55.69 80 PRO A CA 1
ATOM 639 C C . PRO A 1 80 ? -11.984 12.898 13.670 1.00 55.69 80 PRO A C 1
ATOM 641 O O . PRO A 1 80 ? -11.812 11.761 14.063 1.00 55.69 80 PRO A O 1
ATOM 644 N N . ILE A 1 81 ? -11.001 13.539 13.028 1.00 52.47 81 ILE A N 1
ATOM 645 C CA . ILE A 1 81 ? -9.783 12.931 12.430 1.00 52.47 81 ILE A CA 1
ATOM 646 C C . ILE A 1 81 ? -8.947 12.020 13.362 1.00 52.47 81 ILE A C 1
ATOM 648 O O . ILE A 1 81 ? -8.394 11.027 12.893 1.00 52.47 81 ILE A O 1
ATOM 652 N N . ILE A 1 82 ? -8.834 12.325 14.661 1.00 54.03 82 ILE A N 1
ATOM 653 C CA . ILE A 1 82 ? -8.139 11.457 15.644 1.00 54.03 82 ILE A CA 1
ATOM 654 C C . ILE A 1 82 ? -8.922 10.153 15.858 1.00 54.03 82 ILE A C 1
ATOM 656 O O . ILE A 1 82 ? -8.342 9.088 16.083 1.00 54.03 82 ILE A O 1
ATOM 660 N N . ASP A 1 83 ? -10.234 10.204 15.675 1.00 66.44 83 ASP A N 1
ATOM 661 C CA . ASP A 1 83 ? -11.093 9.036 15.716 1.00 66.44 83 ASP A CA 1
ATOM 662 C C . ASP A 1 83 ? -10.942 8.171 14.459 1.00 66.44 83 ASP A C 1
ATOM 664 O O . ASP A 1 83 ? -11.208 6.985 14.558 1.00 66.44 83 ASP A O 1
ATOM 668 N N . GLU A 1 84 ? -10.447 8.654 13.305 1.00 80.50 84 GLU A N 1
ATOM 669 C CA . GLU A 1 84 ? -10.273 7.789 12.115 1.00 80.50 84 GLU A CA 1
ATOM 670 C C . GLU A 1 84 ? -9.281 6.644 12.376 1.00 80.50 84 GLU A C 1
ATOM 672 O O . GLU A 1 84 ? -9.599 5.480 12.124 1.00 80.50 84 GLU A O 1
ATOM 677 N N . ILE A 1 85 ? -8.091 6.951 12.908 1.00 82.81 85 ILE A N 1
ATOM 678 C CA . ILE A 1 85 ? -7.072 5.931 13.214 1.00 82.81 85 ILE A CA 1
ATOM 679 C C . ILE A 1 85 ? -7.576 5.026 14.340 1.00 82.81 85 ILE A C 1
ATOM 681 O O . ILE A 1 85 ? -7.515 3.802 14.228 1.00 82.81 85 ILE A O 1
ATOM 685 N N . THR A 1 86 ? -8.111 5.613 15.408 1.00 81.19 86 THR A N 1
ATOM 686 C CA . THR A 1 86 ? -8.577 4.866 16.583 1.00 81.19 86 THR A CA 1
ATOM 687 C C . THR A 1 86 ? -9.761 3.949 16.235 1.00 81.19 86 THR A C 1
ATOM 689 O O . THR A 1 86 ? -9.799 2.781 16.634 1.00 81.19 86 THR A O 1
ATOM 692 N N . ASN A 1 87 ? -10.684 4.415 15.390 1.00 83.25 87 ASN A N 1
ATOM 693 C CA . ASN A 1 87 ? -11.787 3.615 14.857 1.00 83.25 87 ASN A CA 1
ATOM 694 C C . ASN A 1 87 ? -11.290 2.525 13.911 1.00 83.25 87 ASN A C 1
ATOM 696 O O . ASN A 1 87 ? -11.729 1.381 14.010 1.00 83.25 87 ASN A O 1
ATOM 700 N N . TYR A 1 88 ? -10.332 2.827 13.034 1.00 86.50 88 TYR A N 1
ATOM 701 C CA . TYR A 1 88 ? -9.740 1.817 12.162 1.00 86.50 88 TYR A CA 1
ATOM 702 C C . TYR A 1 88 ? -9.064 0.686 12.953 1.00 86.50 88 TYR A C 1
ATOM 704 O O . TYR A 1 88 ? -9.288 -0.495 12.662 1.00 86.50 88 TYR A O 1
ATOM 712 N N . LEU A 1 89 ? -8.275 1.025 13.975 1.00 84.00 89 LEU A N 1
ATOM 713 C CA . LEU A 1 89 ? -7.593 0.043 14.821 1.00 84.00 89 LEU A CA 1
ATOM 714 C C . LEU A 1 89 ? -8.575 -0.780 15.665 1.00 84.00 89 LEU A C 1
ATOM 716 O O . LEU A 1 89 ? -8.304 -1.947 15.934 1.00 84.00 89 LEU A O 1
ATOM 720 N N . SER A 1 90 ? -9.729 -0.214 16.032 1.00 82.00 90 SER A N 1
ATOM 721 C CA . SER A 1 90 ? -10.765 -0.928 16.793 1.00 82.00 90 SER A CA 1
ATOM 722 C C . SER A 1 90 ? -11.696 -1.805 15.945 1.00 82.00 90 SER A C 1
ATOM 724 O O . SER A 1 90 ? -12.353 -2.691 16.496 1.00 82.0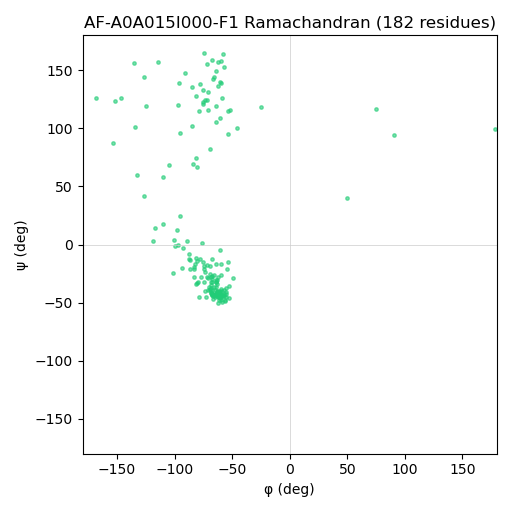0 90 SER A O 1
ATOM 726 N N . LEU A 1 91 ? -11.748 -1.611 14.619 1.00 81.50 91 LEU A N 1
ATOM 727 C CA . LEU A 1 91 ? -12.524 -2.472 13.720 1.00 81.50 91 LEU A CA 1
ATOM 728 C C . LEU A 1 91 ? -12.048 -3.932 13.783 1.00 81.50 91 LEU A C 1
ATOM 730 O O . LEU A 1 91 ? -10.887 -4.223 14.077 1.00 81.50 91 LEU A O 1
ATOM 734 N N . SER A 1 92 ? -12.909 -4.866 13.394 1.00 78.75 92 SER A N 1
ATOM 735 C CA . SER A 1 92 ? -12.503 -6.252 13.159 1.00 78.75 92 SER A CA 1
ATOM 736 C C . SER A 1 92 ? -11.479 -6.358 12.018 1.00 78.75 92 SER A C 1
ATOM 738 O O . SER A 1 92 ? -11.353 -5.466 11.170 1.00 78.75 92 SER A O 1
ATOM 740 N N . LEU A 1 93 ? -10.696 -7.440 12.027 1.00 80.56 93 LEU A N 1
ATOM 741 C CA . LEU A 1 93 ? -9.785 -7.761 10.929 1.00 80.56 93 LEU A CA 1
ATOM 742 C C . LEU A 1 93 ? -10.592 -8.103 9.676 1.00 80.56 93 LEU A C 1
ATOM 744 O O . LEU A 1 93 ? -11.617 -8.783 9.764 1.00 80.56 93 LEU A O 1
ATOM 748 N N . ALA A 1 94 ? -10.101 -7.678 8.515 1.00 82.06 94 ALA A N 1
ATOM 749 C CA . ALA A 1 94 ? -10.674 -8.119 7.250 1.00 82.06 94 ALA A CA 1
ATOM 750 C C . ALA A 1 94 ? -10.421 -9.614 7.010 1.00 82.06 94 ALA A C 1
ATOM 752 O O . ALA A 1 94 ? -9.498 -10.230 7.573 1.00 82.06 94 ALA A O 1
ATOM 753 N N . LEU A 1 95 ? -11.254 -10.193 6.147 1.00 80.81 95 LEU A N 1
ATOM 754 C CA . LEU A 1 95 ? -11.086 -11.564 5.683 1.00 80.81 95 LEU A CA 1
ATOM 755 C C . LEU A 1 95 ? -9.782 -11.688 4.884 1.00 80.81 95 LEU A C 1
ATOM 757 O O . LEU A 1 95 ? -9.330 -10.754 4.233 1.00 80.81 95 LEU A O 1
ATOM 761 N N . GLU A 1 96 ? -9.157 -12.865 4.936 1.00 78.38 96 GLU A N 1
ATOM 762 C CA . GLU A 1 96 ? -7.903 -13.128 4.207 1.00 78.38 96 GLU A CA 1
ATOM 763 C C . GLU A 1 96 ? -8.090 -13.060 2.686 1.00 78.38 96 GLU A C 1
ATOM 765 O O . GLU A 1 96 ? -7.180 -12.653 1.967 1.00 78.38 96 GLU A O 1
ATOM 770 N N . THR A 1 97 ? -9.292 -13.413 2.230 1.00 83.44 97 THR A N 1
ATOM 771 C CA . THR A 1 97 ? -9.714 -13.428 0.827 1.00 83.44 97 THR A CA 1
ATOM 772 C C . THR A 1 97 ? -10.052 -12.047 0.274 1.00 83.44 97 THR A C 1
ATOM 774 O O . THR A 1 97 ? -10.226 -11.912 -0.933 1.00 83.44 97 THR A O 1
ATOM 777 N N . GLU A 1 98 ? -10.183 -11.029 1.124 1.00 84.31 98 GLU A N 1
ATOM 778 C CA . GLU A 1 98 ? -10.573 -9.688 0.696 1.00 84.31 98 GLU A CA 1
ATOM 779 C C . GLU A 1 98 ? -9.349 -8.894 0.223 1.00 84.31 98 GLU A C 1
ATOM 781 O O . GLU A 1 98 ? -8.293 -8.901 0.865 1.00 84.31 98 GLU A O 1
ATOM 786 N N . ASN A 1 99 ? -9.489 -8.197 -0.906 1.00 88.44 99 ASN A N 1
ATOM 787 C CA . ASN A 1 99 ? -8.452 -7.304 -1.404 1.00 88.44 99 ASN A CA 1
ATOM 788 C C . ASN A 1 99 ? -8.407 -6.033 -0.531 1.00 88.44 99 ASN A C 1
ATOM 790 O O . ASN A 1 99 ? -9.420 -5.336 -0.423 1.00 88.44 99 ASN A O 1
ATOM 794 N N . PRO A 1 100 ? -7.250 -5.678 0.061 1.00 90.06 100 PRO A N 1
ATOM 795 C CA . PRO A 1 100 ? -7.120 -4.476 0.883 1.00 90.06 100 PRO A CA 1
ATOM 796 C C . PRO A 1 100 ? -7.532 -3.186 0.166 1.00 90.06 100 PRO A C 1
ATOM 798 O O . PRO A 1 100 ? -8.135 -2.312 0.784 1.00 90.06 100 PRO A O 1
ATOM 801 N N . LEU A 1 101 ? -7.230 -3.051 -1.129 1.00 89.62 101 LEU A N 1
ATOM 802 C CA . LEU A 1 101 ? -7.569 -1.849 -1.894 1.00 89.62 101 LEU A CA 1
ATOM 803 C C . LEU A 1 101 ? -9.085 -1.709 -2.077 1.00 89.62 101 LEU A C 1
ATOM 805 O O . LEU A 1 101 ? -9.612 -0.604 -1.932 1.00 89.62 101 LEU A O 1
ATOM 809 N N . ASP A 1 102 ? -9.790 -2.817 -2.306 1.00 89.88 102 ASP A N 1
ATOM 810 C CA . ASP A 1 102 ? -11.254 -2.825 -2.395 1.00 89.88 102 ASP A CA 1
ATOM 811 C C . ASP A 1 102 ? -11.894 -2.557 -1.025 1.00 89.88 102 ASP A C 1
ATOM 813 O O . ASP A 1 102 ? -12.840 -1.772 -0.927 1.00 89.88 102 ASP A O 1
ATOM 817 N N . TRP A 1 103 ? -11.317 -3.103 0.053 1.00 91.50 103 TRP A N 1
ATOM 818 C CA . TRP A 1 103 ? -11.756 -2.834 1.427 1.00 91.50 103 TRP A CA 1
ATOM 819 C C . TRP A 1 103 ? -11.722 -1.335 1.754 1.00 91.50 103 TRP A C 1
ATOM 821 O O . TRP A 1 103 ? -12.677 -0.801 2.331 1.00 91.50 103 TRP A O 1
ATOM 831 N N . TRP A 1 104 ? -10.638 -0.652 1.360 1.00 92.62 104 TRP A N 1
ATOM 832 C CA . TRP A 1 104 ? -10.481 0.796 1.519 1.00 92.62 104 TRP A CA 1
ATOM 833 C C . TRP A 1 104 ? -11.396 1.591 0.589 1.00 92.62 104 TRP A C 1
ATOM 835 O O . TRP A 1 104 ? -11.922 2.622 1.005 1.00 92.62 104 TRP A O 1
ATOM 845 N N . LYS A 1 105 ? -11.629 1.118 -0.642 1.00 88.81 105 LYS A N 1
ATOM 846 C CA . LYS A 1 105 ? -12.552 1.754 -1.595 1.00 88.81 105 LYS A CA 1
ATOM 847 C C . LYS A 1 105 ? -13.977 1.803 -1.041 1.00 88.81 105 LYS A C 1
ATOM 849 O O . LYS A 1 105 ? -14.604 2.857 -1.085 1.00 88.81 105 LYS A O 1
ATOM 854 N N . LEU A 1 106 ? -14.454 0.703 -0.457 1.00 88.44 106 LEU A N 1
ATOM 855 C CA . LEU A 1 106 ? -15.788 0.617 0.151 1.00 88.44 106 LEU A CA 1
ATOM 856 C C . LEU A 1 106 ? -15.952 1.515 1.386 1.00 88.44 106 LEU A C 1
ATOM 858 O O . LEU A 1 106 ? -17.062 1.928 1.706 1.00 88.44 106 LEU A O 1
ATOM 862 N N . ARG A 1 107 ? -14.854 1.833 2.082 1.00 88.19 107 ARG A N 1
ATOM 863 C CA . ARG A 1 107 ? -14.855 2.616 3.330 1.00 88.19 107 ARG A CA 1
ATOM 864 C C . ARG A 1 107 ? -14.250 4.007 3.170 1.00 88.19 107 ARG A C 1
ATOM 866 O O . ARG A 1 107 ? -13.932 4.656 4.162 1.00 88.19 107 ARG A O 1
ATOM 873 N N . LEU A 1 108 ? -14.140 4.488 1.933 1.00 86.56 108 LEU A N 1
ATOM 874 C CA . LEU A 1 108 ? -13.599 5.810 1.620 1.00 86.56 108 LEU A CA 1
ATOM 875 C C . LEU A 1 108 ? -14.374 6.928 2.330 1.00 86.56 108 LEU A C 1
ATOM 877 O O . LEU A 1 108 ? -13.762 7.866 2.824 1.00 86.56 108 LEU A O 1
ATOM 881 N N . GLN A 1 109 ? -15.703 6.811 2.413 1.00 82.06 109 GLN A N 1
ATOM 882 C CA . GLN A 1 109 ? -16.537 7.791 3.117 1.00 82.06 109 GLN A CA 1
ATOM 883 C C . GLN A 1 109 ? -16.297 7.789 4.633 1.00 82.06 109 GLN A C 1
ATOM 885 O O . GLN A 1 109 ? -16.393 8.835 5.263 1.00 82.06 109 GLN A O 1
ATOM 890 N N . MET A 1 110 ? -15.962 6.631 5.212 1.00 82.56 110 MET A N 1
ATOM 891 C CA . MET A 1 110 ? -15.711 6.490 6.651 1.00 82.56 110 MET A CA 1
ATOM 892 C C . MET A 1 110 ? -14.303 6.946 7.044 1.00 82.56 110 MET A C 1
ATOM 894 O O . MET A 1 110 ? -14.102 7.449 8.144 1.00 82.56 110 MET A O 1
ATOM 898 N N . PHE A 1 111 ? -13.332 6.742 6.154 1.00 87.00 111 PHE A N 1
ATOM 899 C CA . PHE A 1 111 ? -11.916 6.989 6.408 1.00 87.00 111 PHE A CA 1
ATOM 900 C C . PHE A 1 111 ? -11.275 7.776 5.255 1.00 87.00 111 PHE A C 1
ATOM 902 O O . PHE A 1 111 ? -10.366 7.265 4.596 1.00 87.00 111 PHE A O 1
ATOM 909 N N . PRO A 1 112 ? -11.742 8.996 4.944 1.00 85.25 112 PRO A N 1
ATOM 910 C CA . PRO A 1 112 ? -11.336 9.711 3.734 1.00 85.25 112 PRO A CA 1
ATOM 911 C C . PRO A 1 112 ? -9.833 9.992 3.689 1.00 85.25 112 PRO A C 1
ATOM 913 O O . PRO A 1 112 ? -9.197 9.845 2.640 1.00 85.25 112 PRO A O 1
ATOM 916 N N . LYS A 1 113 ? -9.233 10.360 4.827 1.00 86.25 113 LYS A N 1
ATOM 917 C CA . LYS A 1 113 ? -7.799 10.649 4.886 1.00 86.25 113 LYS A CA 1
ATOM 918 C C . LYS A 1 113 ? -6.983 9.365 4.9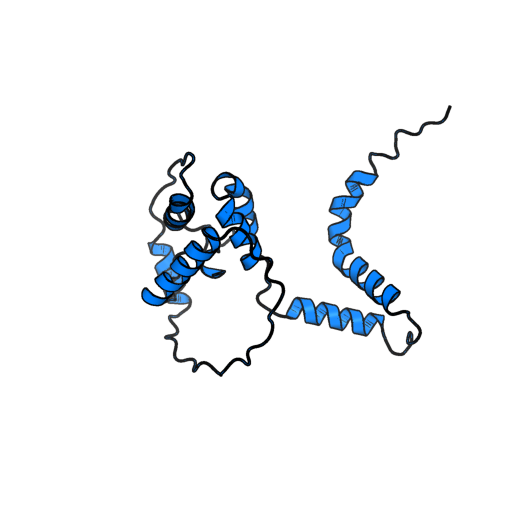47 1.00 86.25 113 LYS A C 1
ATOM 920 O O . LYS A 1 113 ? -6.011 9.224 4.201 1.00 86.25 113 LYS A O 1
ATOM 925 N N . LEU A 1 114 ? -7.390 8.415 5.787 1.00 88.56 114 LEU A N 1
ATOM 926 C CA . LEU A 1 114 ? -6.648 7.170 5.966 1.00 88.56 114 LEU A CA 1
ATOM 927 C C . LEU A 1 114 ? -6.695 6.278 4.716 1.00 88.56 114 LEU A C 1
ATOM 929 O O . LEU A 1 114 ? -5.669 5.722 4.339 1.00 88.56 114 LEU A O 1
ATOM 933 N N . ALA A 1 115 ? -7.822 6.223 4.002 1.00 90.06 115 ALA A N 1
ATOM 934 C CA . ALA A 1 115 ? -7.943 5.502 2.734 1.00 90.06 115 ALA A CA 1
ATOM 935 C C . ALA A 1 115 ? -7.033 6.083 1.638 1.00 90.06 115 ALA A C 1
ATOM 937 O O . ALA A 1 115 ? -6.494 5.337 0.817 1.00 90.06 115 ALA A O 1
ATOM 938 N N . ARG A 1 116 ? -6.817 7.407 1.626 1.00 89.44 116 ARG A N 1
ATOM 939 C CA . ARG A 1 116 ? -5.868 8.058 0.707 1.00 89.44 116 ARG A CA 1
ATOM 940 C C . ARG A 1 116 ? -4.431 7.612 0.987 1.00 89.44 116 ARG A C 1
ATOM 942 O O . ARG A 1 116 ? -3.711 7.258 0.054 1.00 89.44 116 ARG A O 1
ATOM 949 N N . ILE A 1 117 ? -4.034 7.576 2.259 1.00 90.88 117 ILE A N 1
ATOM 950 C CA . ILE A 1 117 ? -2.707 7.100 2.677 1.00 90.88 117 ILE A CA 1
ATOM 951 C C . ILE A 1 117 ? -2.564 5.595 2.403 1.00 90.88 117 ILE A C 1
ATOM 953 O O . ILE A 1 117 ? -1.564 5.160 1.833 1.00 90.88 117 ILE A O 1
ATOM 957 N N . ALA A 1 118 ? -3.582 4.799 2.733 1.00 91.88 118 ALA A N 1
ATOM 958 C CA . ALA A 1 118 ? -3.610 3.367 2.461 1.00 91.88 118 ALA A CA 1
ATOM 959 C C . ALA A 1 118 ? -3.399 3.066 0.979 1.00 91.88 118 ALA A C 1
ATOM 961 O O . ALA A 1 118 ? -2.553 2.244 0.643 1.00 91.88 118 ALA A O 1
ATOM 962 N N . ARG A 1 119 ? -4.075 3.793 0.083 1.00 91.50 119 ARG A N 1
ATOM 963 C CA . ARG A 1 119 ? -3.870 3.658 -1.363 1.00 91.50 119 ARG A CA 1
ATOM 964 C C . ARG A 1 119 ? -2.419 3.922 -1.766 1.00 91.50 119 ARG A C 1
ATOM 966 O O . ARG A 1 119 ? -1.875 3.146 -2.542 1.00 91.50 119 ARG A O 1
ATOM 973 N N . LYS A 1 120 ? -1.780 4.966 -1.220 1.00 91.19 120 LYS A N 1
ATOM 974 C CA . LYS A 1 120 ? -0.372 5.299 -1.508 1.00 91.19 120 LYS A CA 1
ATOM 975 C C . LYS A 1 120 ? 0.569 4.154 -1.130 1.00 91.19 120 LYS A C 1
ATOM 977 O O . LYS A 1 120 ? 1.422 3.790 -1.929 1.00 91.19 120 LYS A O 1
ATOM 982 N N . TYR A 1 121 ? 0.418 3.582 0.064 1.00 92.00 121 TYR A N 1
ATOM 983 C CA . TYR A 1 121 ? 1.329 2.540 0.549 1.00 92.00 121 TYR A CA 1
ATOM 984 C C . TYR A 1 121 ? 1.014 1.141 0.010 1.00 92.00 121 TYR A C 1
ATOM 986 O O . TYR A 1 121 ? 1.937 0.360 -0.193 1.00 92.00 121 TYR A O 1
ATOM 994 N N . LEU A 1 122 ? -0.260 0.811 -0.215 1.00 91.06 122 LEU A N 1
ATOM 995 C CA . LEU A 1 122 ? -0.681 -0.511 -0.693 1.00 91.06 122 LEU A CA 1
ATOM 996 C C . LEU A 1 122 ? -0.564 -0.663 -2.216 1.00 91.06 122 LEU A C 1
ATOM 998 O O . LEU A 1 122 ? -0.528 -1.787 -2.704 1.00 91.06 122 LEU A O 1
ATOM 1002 N N . ALA A 1 123 ? -0.495 0.440 -2.969 1.00 89.00 123 ALA A N 1
ATOM 1003 C CA . ALA A 1 123 ? -0.262 0.398 -4.413 1.00 89.00 123 ALA A CA 1
ATOM 1004 C C . ALA A 1 123 ? 1.199 0.087 -4.785 1.00 89.00 123 ALA A C 1
ATOM 1006 O O . ALA A 1 123 ? 1.477 -0.239 -5.938 1.00 89.00 123 ALA A O 1
ATOM 1007 N N . VAL A 1 124 ? 2.135 0.194 -3.836 1.00 88.88 124 VAL A N 1
ATOM 1008 C CA . VAL A 1 124 ? 3.548 -0.106 -4.087 1.00 88.88 124 VAL A CA 1
ATOM 1009 C C . VAL A 1 124 ? 3.729 -1.626 -4.154 1.00 88.88 124 VAL A C 1
ATOM 1011 O O . VAL A 1 124 ? 3.426 -2.313 -3.175 1.00 88.88 124 VAL A O 1
ATOM 1014 N N . PRO A 1 125 ? 4.225 -2.178 -5.275 1.00 85.00 125 PRO A N 1
ATOM 1015 C CA . PRO A 1 125 ? 4.494 -3.604 -5.365 1.00 85.00 125 PRO A CA 1
ATOM 1016 C C . PRO A 1 125 ? 5.616 -3.993 -4.399 1.00 85.00 125 PRO A C 1
ATOM 1018 O O . PRO A 1 125 ? 6.583 -3.258 -4.215 1.00 85.00 125 PRO A O 1
ATOM 1021 N N . ALA A 1 126 ? 5.511 -5.184 -3.812 1.00 86.19 126 ALA A N 1
ATOM 1022 C CA . ALA A 1 126 ? 6.532 -5.692 -2.897 1.00 86.19 126 ALA A CA 1
ATOM 1023 C C . ALA A 1 126 ? 7.855 -6.050 -3.602 1.00 86.19 126 ALA A C 1
ATOM 1025 O O . ALA A 1 126 ? 8.881 -6.179 -2.940 1.00 86.19 126 ALA A O 1
ATOM 1026 N N . THR A 1 127 ? 7.837 -6.241 -4.927 1.00 89.19 127 THR A N 1
ATOM 1027 C CA . THR A 1 127 ? 8.986 -6.715 -5.710 1.00 89.19 127 THR A CA 1
ATOM 1028 C C . THR A 1 127 ? 9.182 -5.914 -6.998 1.00 89.19 127 THR A C 1
ATOM 1030 O O . THR A 1 127 ? 8.240 -5.350 -7.559 1.00 89.19 127 THR A O 1
ATOM 1033 N N . SER A 1 128 ? 10.414 -5.923 -7.511 1.00 87.69 128 SER A N 1
ATOM 1034 C CA . SER A 1 128 ? 10.817 -5.340 -8.799 1.00 87.69 128 SER A CA 1
ATOM 1035 C C . SER A 1 128 ? 10.413 -6.178 -10.020 1.00 87.69 128 SER A C 1
ATOM 1037 O O . SER A 1 128 ? 10.685 -5.778 -11.151 1.00 87.69 128 SER A O 1
ATOM 1039 N N . VAL A 1 129 ? 9.724 -7.311 -9.840 1.00 86.81 129 VAL A N 1
ATOM 1040 C CA . VAL A 1 129 ? 9.370 -8.242 -10.931 1.00 86.81 129 VAL A CA 1
ATOM 1041 C C . VAL A 1 129 ? 8.596 -7.537 -12.047 1.00 86.81 129 VAL A C 1
ATOM 1043 O O . VAL A 1 129 ? 8.861 -7.740 -13.228 1.00 86.81 129 VAL A O 1
ATOM 1046 N N . SER A 1 130 ? 7.668 -6.646 -11.687 1.00 83.12 130 SER A N 1
ATOM 1047 C CA . SER A 1 130 ? 6.894 -5.883 -12.673 1.00 83.12 130 SER A CA 1
ATOM 1048 C C . SER A 1 130 ? 7.764 -4.948 -13.519 1.00 83.12 130 SER A C 1
ATOM 1050 O O . SER A 1 130 ? 7.489 -4.781 -14.707 1.00 83.12 130 SER A O 1
ATOM 1052 N N . SER A 1 131 ? 8.800 -4.342 -12.928 1.00 87.88 131 SER A N 1
ATOM 1053 C CA . SER A 1 131 ? 9.765 -3.519 -13.665 1.00 87.88 131 SER A CA 1
ATOM 1054 C C . SER A 1 131 ? 10.714 -4.370 -14.506 1.00 87.88 131 SER A C 1
ATOM 1056 O O . SER A 1 131 ? 10.969 -4.027 -15.653 1.00 87.88 131 SER A O 1
ATOM 1058 N N . GLU A 1 132 ? 11.184 -5.509 -13.999 1.00 89.38 132 GLU A N 1
ATOM 1059 C CA . GLU A 1 132 ? 12.048 -6.428 -14.754 1.00 89.38 132 GLU A CA 1
ATOM 1060 C C . GLU A 1 132 ? 11.330 -7.001 -15.978 1.00 89.38 132 GLU A C 1
ATOM 1062 O O . GLU A 1 132 ? 11.905 -7.057 -17.065 1.00 89.38 132 GLU A O 1
ATOM 1067 N N . GLN A 1 133 ? 10.049 -7.352 -15.839 1.00 88.69 133 GLN A N 1
ATOM 1068 C CA . GLN A 1 133 ? 9.219 -7.785 -16.960 1.00 88.69 133 GLN A CA 1
ATOM 1069 C C . GLN A 1 133 ? 9.076 -6.671 -18.005 1.00 88.69 133 GLN A C 1
ATOM 1071 O O . GLN A 1 133 ? 9.214 -6.932 -19.199 1.00 88.69 133 GLN A O 1
ATOM 1076 N N . LEU A 1 134 ? 8.863 -5.427 -17.562 1.00 88.12 134 LEU A N 1
ATOM 1077 C CA . LEU A 1 134 ? 8.781 -4.262 -18.444 1.00 88.12 134 LEU A CA 1
ATOM 1078 C C . LEU A 1 134 ? 10.091 -4.035 -19.216 1.00 88.12 134 LEU A C 1
ATOM 1080 O O . LEU A 1 134 ? 10.056 -3.812 -20.424 1.00 88.12 134 LEU A O 1
ATOM 1084 N N . PHE A 1 135 ? 11.243 -4.119 -18.546 1.00 87.25 135 PHE A N 1
ATOM 1085 C CA . PHE A 1 135 ? 12.550 -3.981 -19.195 1.00 87.25 135 PHE A CA 1
ATOM 1086 C C . PHE A 1 135 ? 12.873 -5.154 -20.120 1.00 87.25 135 PHE A C 1
ATOM 1088 O O . PHE A 1 135 ? 13.448 -4.946 -21.185 1.00 87.25 135 PHE A O 1
ATOM 1095 N N . SER A 1 136 ? 12.455 -6.368 -19.767 1.00 88.75 136 SER A N 1
ATOM 1096 C CA . SER A 1 136 ? 12.585 -7.541 -20.640 1.00 88.75 136 SER A CA 1
ATOM 1097 C C . SER A 1 136 ? 11.759 -7.368 -21.918 1.00 88.75 136 SER A C 1
ATOM 1099 O O . SER A 1 136 ? 12.246 -7.599 -23.024 1.00 88.75 136 SER A O 1
ATOM 1101 N N . ASP A 1 137 ? 10.521 -6.887 -21.783 1.00 85.44 137 ASP A N 1
ATOM 1102 C CA . ASP A 1 137 ? 9.657 -6.549 -22.913 1.00 85.44 137 ASP A CA 1
ATOM 1103 C C . ASP A 1 137 ? 10.242 -5.427 -23.780 1.00 85.44 137 ASP A C 1
ATOM 1105 O O . ASP A 1 137 ? 10.179 -5.506 -25.009 1.00 85.44 137 ASP A O 1
ATOM 1109 N N . ALA A 1 138 ? 10.835 -4.406 -23.156 1.00 85.88 138 ALA A N 1
ATOM 1110 C CA . ALA A 1 138 ? 11.535 -3.335 -23.856 1.00 85.88 138 ALA A CA 1
ATOM 1111 C C . ALA A 1 138 ? 12.758 -3.866 -24.623 1.00 85.88 138 ALA A C 1
ATOM 1113 O O . ALA A 1 138 ? 12.945 -3.519 -25.788 1.00 85.88 138 ALA A O 1
ATOM 1114 N N . GLY A 1 139 ? 13.546 -4.758 -24.015 1.00 83.81 139 GLY A N 1
ATOM 1115 C CA . GLY A 1 139 ? 14.681 -5.416 -24.664 1.00 83.81 139 GLY A CA 1
ATOM 1116 C C . GLY A 1 139 ? 14.262 -6.235 -25.887 1.00 83.81 139 GLY A C 1
ATOM 1117 O O . GLY A 1 139 ? 14.896 -6.156 -26.938 1.00 83.81 139 GLY A O 1
ATOM 1118 N N . ASN A 1 140 ? 13.134 -6.944 -25.799 1.00 82.12 140 ASN A N 1
ATOM 1119 C CA . ASN A 1 140 ? 12.555 -7.660 -26.938 1.00 82.12 140 ASN A CA 1
ATOM 1120 C C . ASN A 1 140 ? 12.067 -6.715 -28.049 1.00 82.12 140 ASN A C 1
ATOM 1122 O O . ASN A 1 140 ? 12.190 -7.036 -29.233 1.00 82.12 140 ASN A O 1
ATOM 1126 N N . LEU A 1 141 ? 11.515 -5.5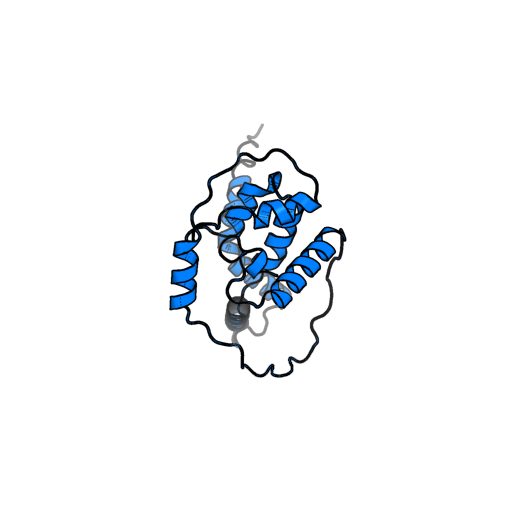52 -27.688 1.00 78.19 141 LEU A N 1
ATOM 1127 C CA . LEU A 1 141 ? 11.045 -4.543 -28.640 1.00 78.19 141 LEU A CA 1
ATOM 1128 C C . LEU A 1 141 ? 12.207 -3.863 -29.389 1.00 78.19 141 LEU A C 1
ATOM 1130 O O . LEU A 1 141 ? 12.102 -3.645 -30.597 1.00 78.19 141 LEU A O 1
ATOM 1134 N N . ILE A 1 142 ? 13.313 -3.586 -28.690 1.00 76.31 142 ILE A N 1
ATOM 1135 C CA . ILE A 1 142 ? 14.510 -2.870 -29.180 1.00 76.31 142 ILE A CA 1
ATOM 1136 C C . ILE A 1 142 ? 15.600 -3.863 -29.660 1.00 76.31 142 ILE A C 1
ATOM 1138 O O . ILE A 1 142 ? 16.791 -3.569 -29.682 1.00 76.31 142 ILE A O 1
ATOM 1142 N N . ASN A 1 143 ? 15.211 -5.080 -30.054 1.00 68.69 143 ASN A N 1
ATOM 1143 C CA . ASN A 1 143 ? 16.146 -6.137 -30.461 1.00 68.69 143 ASN A CA 1
ATOM 1144 C C . ASN A 1 143 ? 17.058 -5.702 -31.639 1.00 68.69 143 ASN A C 1
ATOM 1146 O O . ASN A 1 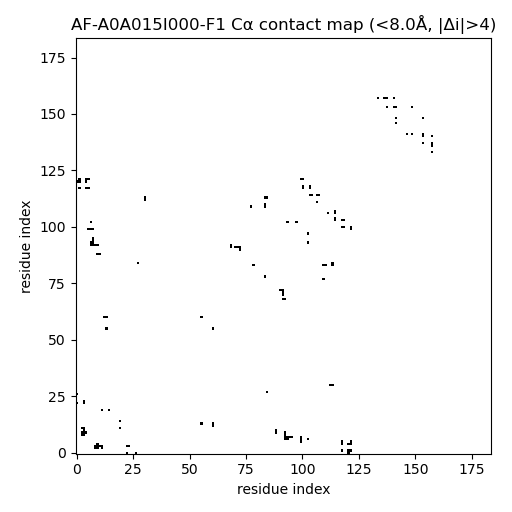143 ? 16.660 -4.908 -32.490 1.00 68.69 143 ASN A O 1
ATOM 1150 N N . THR A 1 144 ? 18.258 -6.285 -31.748 1.00 57.66 144 THR A N 1
ATOM 1151 C CA . THR A 1 144 ? 19.379 -5.954 -32.658 1.00 57.66 144 THR A CA 1
ATOM 1152 C C . THR A 1 144 ? 19.022 -5.898 -34.156 1.00 57.66 144 THR A C 1
ATOM 1154 O O . THR A 1 144 ? 19.775 -5.344 -34.949 1.00 57.66 144 THR A O 1
ATOM 1157 N N . LYS A 1 145 ? 17.866 -6.434 -34.574 1.00 61.66 145 LYS A N 1
ATOM 1158 C CA . LYS A 1 145 ? 17.349 -6.337 -35.957 1.00 61.66 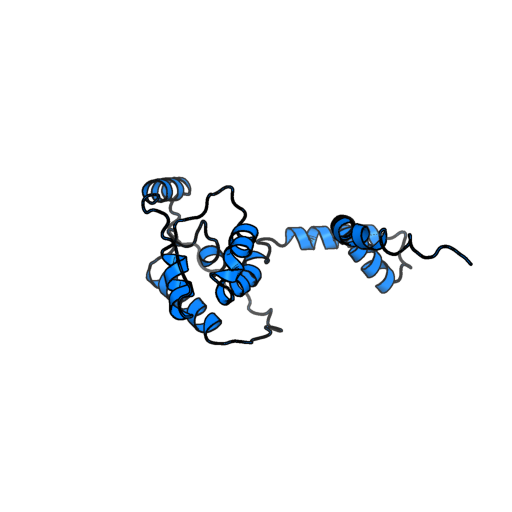145 LYS A CA 1
ATOM 1159 C C . LYS A 1 145 ? 16.499 -5.078 -36.223 1.00 61.66 145 LYS A C 1
ATOM 1161 O O . LYS A 1 145 ? 16.131 -4.832 -37.366 1.00 61.66 145 LYS A O 1
ATOM 1166 N N . ARG A 1 146 ? 16.170 -4.299 -35.185 1.00 64.44 146 ARG A N 1
ATOM 1167 C CA . ARG A 1 146 ? 15.370 -3.056 -35.211 1.00 64.44 146 ARG A CA 1
ATOM 1168 C C . ARG A 1 146 ? 16.118 -1.897 -34.534 1.00 64.44 146 ARG A C 1
ATOM 1170 O O . ARG A 1 146 ? 15.535 -1.118 -33.791 1.00 64.44 146 ARG A O 1
ATOM 1177 N N . THR A 1 147 ? 17.418 -1.773 -34.793 1.00 66.06 147 THR A N 1
ATOM 1178 C CA . THR A 1 147 ? 18.302 -0.765 -34.168 1.00 66.06 147 THR A CA 1
ATOM 1179 C C . THR A 1 147 ? 18.003 0.683 -34.561 1.00 66.06 147 THR A C 1
ATOM 1181 O O . THR A 1 147 ? 18.511 1.590 -33.916 1.00 66.06 147 THR A O 1
ATOM 1184 N N . SER A 1 148 ? 17.175 0.914 -35.585 1.00 71.81 148 SER A N 1
ATOM 1185 C CA . SER A 1 148 ? 16.771 2.257 -36.031 1.00 71.81 148 SER A CA 1
ATOM 1186 C C . SER A 1 148 ? 15.402 2.698 -35.489 1.00 71.81 148 SER A C 1
ATOM 1188 O O . SER A 1 148 ? 14.828 3.662 -35.998 1.00 71.81 148 SER A O 1
ATOM 1190 N N . LEU A 1 149 ? 14.835 1.985 -34.509 1.00 76.88 149 LEU A N 1
ATOM 1191 C CA . LEU A 1 149 ? 13.573 2.393 -33.898 1.00 76.88 149 LEU A CA 1
ATOM 1192 C C . LEU A 1 149 ? 13.803 3.634 -33.026 1.00 76.88 149 LEU A C 1
ATOM 1194 O O . LEU A 1 149 ? 14.631 3.615 -32.117 1.00 76.88 149 LEU A O 1
ATOM 1198 N N . ASP A 1 150 ? 13.048 4.695 -33.296 1.00 84.81 150 ASP A N 1
ATOM 1199 C CA . ASP A 1 150 ? 13.066 5.897 -32.470 1.00 84.81 150 ASP A CA 1
ATOM 1200 C C . ASP A 1 150 ? 12.651 5.583 -31.019 1.00 84.81 150 ASP A C 1
ATOM 1202 O O . ASP A 1 150 ? 11.720 4.810 -30.762 1.00 84.81 150 ASP A O 1
ATOM 1206 N N . THR A 1 151 ? 13.345 6.186 -30.053 1.00 84.50 151 THR A N 1
ATOM 1207 C CA . THR A 1 151 ? 13.158 5.891 -28.624 1.00 84.50 151 THR A CA 1
ATOM 1208 C C . THR A 1 151 ? 11.803 6.372 -28.108 1.00 84.50 151 THR A C 1
ATOM 1210 O O . THR A 1 151 ? 11.204 5.712 -27.255 1.00 84.50 151 THR A O 1
ATOM 1213 N N . ASN A 1 152 ? 11.270 7.471 -28.656 1.00 87.06 152 ASN A N 1
ATOM 1214 C CA . ASN A 1 152 ? 9.937 7.967 -28.314 1.00 87.06 152 ASN A CA 1
ATOM 1215 C C . ASN A 1 152 ? 8.855 6.999 -28.809 1.00 87.06 152 ASN A C 1
ATOM 1217 O O . ASN A 1 152 ? 7.929 6.661 -28.066 1.00 87.06 152 ASN A O 1
ATOM 1221 N N . LEU A 1 153 ? 9.003 6.496 -30.039 1.00 86.75 153 LEU A N 1
ATOM 1222 C CA . LEU A 1 153 ? 8.112 5.477 -30.589 1.00 86.75 153 LEU A CA 1
ATOM 1223 C C . LEU A 1 153 ? 8.156 4.176 -29.772 1.00 86.75 153 LEU A C 1
ATOM 1225 O O . LEU A 1 153 ? 7.104 3.631 -29.435 1.00 86.75 153 LEU A O 1
ATOM 1229 N N . ALA A 1 154 ? 9.349 3.710 -29.394 1.00 86.56 154 ALA A N 1
ATOM 1230 C CA . ALA A 1 154 ? 9.515 2.519 -28.561 1.00 86.56 154 ALA A CA 1
ATOM 1231 C C . ALA A 1 154 ? 8.797 2.656 -27.206 1.00 86.56 154 ALA A C 1
ATOM 1233 O O . ALA A 1 154 ? 8.073 1.749 -26.788 1.00 86.56 154 ALA A O 1
ATOM 1234 N N . ALA A 1 155 ? 8.940 3.811 -26.547 1.00 88.25 155 ALA A N 1
ATOM 1235 C CA . ALA A 1 155 ? 8.272 4.100 -25.281 1.00 88.25 155 ALA A CA 1
ATOM 1236 C C . ALA A 1 155 ? 6.739 4.087 -25.419 1.00 88.25 155 ALA A C 1
ATOM 1238 O O . ALA A 1 155 ? 6.053 3.485 -24.592 1.00 88.25 155 ALA A O 1
ATOM 1239 N N . LYS A 1 156 ? 6.195 4.680 -26.492 1.00 89.56 156 LYS A N 1
ATOM 1240 C CA . LYS A 1 156 ? 4.751 4.656 -26.788 1.00 89.56 156 LYS A CA 1
ATOM 1241 C C . LYS A 1 156 ? 4.235 3.239 -27.026 1.00 89.56 156 LYS A C 1
ATOM 1243 O O . LYS A 1 156 ? 3.213 2.860 -26.462 1.00 89.56 156 LYS A O 1
ATOM 1248 N N . MET A 1 157 ? 4.949 2.436 -27.814 1.00 87.69 157 MET A N 1
ATOM 1249 C CA . MET A 1 157 ? 4.578 1.038 -28.060 1.00 87.69 157 MET A CA 1
ATOM 1250 C C . MET A 1 157 ? 4.582 0.214 -26.768 1.00 87.69 157 MET A C 1
ATOM 1252 O O . MET A 1 157 ? 3.664 -0.572 -26.535 1.00 87.69 157 MET A O 1
ATOM 1256 N N . LEU A 1 158 ? 5.586 0.410 -25.909 1.00 89.00 158 LEU A N 1
ATOM 1257 C CA . LEU A 1 158 ? 5.678 -0.270 -24.620 1.00 89.00 158 LEU A CA 1
ATOM 1258 C C . LEU A 1 158 ? 4.539 0.144 -23.676 1.00 89.00 158 LEU A C 1
ATOM 1260 O O . LEU A 1 158 ? 3.923 -0.715 -23.042 1.00 89.00 158 LEU A O 1
ATOM 1264 N N . PHE A 1 159 ? 4.219 1.441 -23.630 1.00 89.62 159 PHE A N 1
ATOM 1265 C CA . PHE A 1 159 ? 3.085 1.969 -22.872 1.00 89.62 159 PHE A CA 1
ATOM 1266 C C . PHE A 1 159 ? 1.763 1.343 -23.330 1.00 89.62 159 PHE A C 1
ATOM 1268 O O . PHE A 1 159 ? 1.011 0.837 -22.496 1.00 89.62 159 PHE A O 1
ATOM 1275 N N . LEU A 1 160 ? 1.503 1.321 -24.641 1.00 89.31 160 LEU A N 1
ATOM 1276 C CA . LEU A 1 160 ? 0.294 0.722 -25.209 1.00 89.31 160 LEU A CA 1
ATOM 1277 C C . LEU A 1 160 ? 0.215 -0.774 -24.903 1.00 89.31 160 LEU A C 1
ATOM 1279 O O . LEU A 1 160 ? -0.802 -1.237 -24.400 1.00 89.31 160 LEU A O 1
ATOM 1283 N N . LYS A 1 161 ? 1.302 -1.526 -25.117 1.00 86.81 161 LYS A N 1
ATOM 1284 C CA . LYS A 1 161 ? 1.354 -2.966 -24.820 1.00 86.81 161 LYS A CA 1
ATOM 1285 C C . LYS A 1 161 ? 1.025 -3.258 -23.352 1.00 86.81 161 LYS A C 1
ATOM 1287 O O . LYS A 1 161 ? 0.297 -4.204 -23.069 1.00 86.81 161 LYS A O 1
ATOM 1292 N N . ARG A 1 162 ? 1.550 -2.459 -22.415 1.00 87.56 162 ARG A N 1
ATOM 1293 C CA . ARG A 1 162 ? 1.343 -2.668 -20.972 1.00 87.56 162 ARG A CA 1
ATOM 1294 C C . ARG A 1 162 ? -0.063 -2.283 -20.507 1.00 87.56 162 ARG A C 1
ATOM 1296 O O . ARG A 1 162 ? -0.576 -2.919 -19.592 1.00 87.56 162 ARG A O 1
ATOM 1303 N N . ASN A 1 163 ? -0.671 -1.275 -21.131 1.00 88.38 163 ASN A N 1
ATOM 1304 C CA . ASN A 1 163 ? -1.987 -0.745 -20.760 1.00 88.38 163 ASN A CA 1
ATOM 1305 C C . ASN A 1 163 ? -3.130 -1.249 -21.657 1.00 88.38 163 ASN A C 1
ATOM 1307 O O . ASN A 1 163 ? -4.273 -0.845 -21.481 1.00 88.38 163 ASN A O 1
ATOM 1311 N N . LEU A 1 164 ? -2.867 -2.150 -22.605 1.00 85.19 164 LEU A N 1
ATOM 1312 C CA . LEU A 1 164 ? -3.875 -2.595 -23.572 1.00 85.19 164 LEU A CA 1
ATOM 1313 C C . LEU A 1 164 ? -5.143 -3.143 -22.891 1.00 85.19 164 LEU A C 1
ATOM 1315 O O . LEU A 1 164 ? -6.260 -2.788 -23.255 1.00 85.19 164 LEU A O 1
ATOM 1319 N N . ASN A 1 165 ? -4.965 -3.939 -21.834 1.00 76.69 165 ASN A N 1
ATOM 1320 C CA . ASN A 1 165 ? -6.073 -4.534 -21.083 1.00 76.69 165 ASN A CA 1
ATOM 1321 C C . ASN A 1 165 ? -6.817 -3.520 -20.200 1.00 76.69 165 ASN A C 1
ATOM 1323 O O . ASN A 1 165 ? -7.977 -3.743 -19.868 1.00 76.69 165 ASN A O 1
ATOM 1327 N N . THR A 1 166 ? -6.173 -2.418 -19.803 1.00 76.75 166 THR A N 1
ATOM 1328 C CA . THR A 1 166 ? -6.834 -1.345 -19.048 1.00 76.75 166 THR A CA 1
ATOM 1329 C C . THR A 1 166 ? -7.574 -0.380 -19.971 1.00 76.75 166 THR A C 1
ATOM 1331 O O . THR A 1 166 ? -8.519 0.259 -19.524 1.00 76.75 166 THR A O 1
ATOM 1334 N N . MET A 1 167 ? -7.222 -0.313 -21.260 1.00 66.12 167 MET A N 1
ATOM 1335 C CA . MET A 1 167 ? -7.901 0.551 -22.231 1.00 66.12 167 MET A CA 1
ATOM 1336 C C . MET A 1 167 ? -9.302 0.078 -22.628 1.00 66.12 167 MET A C 1
ATOM 1338 O O . MET A 1 167 ? -10.140 0.931 -22.889 1.00 66.12 167 MET A O 1
ATOM 1342 N N . HIS A 1 168 ? -9.620 -1.223 -22.591 1.00 61.78 168 HIS A N 1
ATOM 1343 C CA . HIS A 1 168 ? -11.001 -1.690 -22.825 1.00 61.78 168 HIS A CA 1
ATOM 1344 C C . HIS A 1 168 ? -11.997 -1.102 -21.806 1.00 61.78 168 HIS A C 1
ATOM 1346 O O . HIS A 1 168 ? -13.175 -0.951 -22.105 1.00 61.78 168 HIS A O 1
ATOM 1352 N N . VAL A 1 169 ? -11.531 -0.738 -20.606 1.00 59.47 169 VAL A N 1
ATOM 1353 C CA . VAL A 1 169 ? -12.361 -0.073 -19.586 1.00 59.47 169 VAL A CA 1
ATOM 1354 C C . VAL A 1 169 ? -12.733 1.360 -19.993 1.00 59.47 169 VAL A C 1
ATOM 1356 O O . VAL A 1 169 ? -13.755 1.859 -19.547 1.00 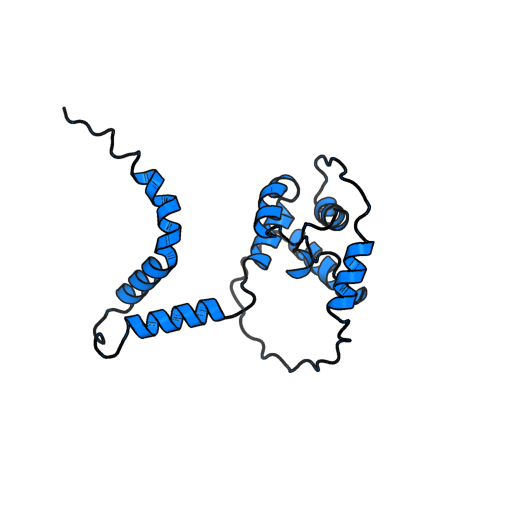59.47 169 VAL A O 1
ATOM 1359 N N . PHE A 1 170 ? -11.927 2.009 -20.838 1.00 55.03 170 PHE A N 1
ATOM 1360 C CA . PHE A 1 170 ? -12.153 3.380 -21.313 1.00 55.03 170 PHE A CA 1
ATOM 1361 C C . PHE A 1 170 ? -12.733 3.437 -22.734 1.00 55.03 170 PHE A C 1
ATOM 1363 O O . PHE A 1 170 ? -13.371 4.418 -23.096 1.00 55.03 170 PHE A O 1
ATOM 1370 N N . ALA A 1 171 ? -12.514 2.400 -23.547 1.00 55.19 171 ALA A N 1
ATOM 1371 C CA . ALA A 1 171 ? -12.984 2.349 -24.930 1.00 55.19 171 ALA A CA 1
ATOM 1372 C C . ALA A 1 171 ? -14.508 2.181 -25.041 1.00 55.19 171 ALA A C 1
ATOM 1374 O O . ALA A 1 171 ? -15.095 2.692 -25.985 1.00 55.19 171 ALA A O 1
ATOM 1375 N N . SER A 1 172 ? -15.159 1.544 -24.059 1.00 54.38 172 SER A N 1
ATOM 1376 C CA . SER A 1 172 ? -16.623 1.391 -24.052 1.00 54.38 172 SER A CA 1
ATOM 1377 C C . SER A 1 172 ? -17.383 2.715 -23.943 1.00 54.38 172 SER A C 1
ATOM 1379 O O . SER A 1 172 ? -18.574 2.742 -24.201 1.00 54.38 172 SER A O 1
ATOM 1381 N N . GLU A 1 173 ? -16.717 3.796 -23.534 1.00 52.03 173 GLU A N 1
ATOM 1382 C CA . GLU A 1 173 ? -17.316 5.132 -23.421 1.00 52.03 173 GLU A CA 1
ATOM 1383 C C . GLU A 1 173 ? -17.231 5.916 -24.745 1.00 52.03 173 GLU A C 1
ATOM 1385 O O . GLU A 1 173 ? -17.891 6.934 -24.905 1.00 52.03 173 GLU A O 1
ATOM 1390 N N . TRP A 1 174 ? -16.440 5.439 -25.716 1.00 56.94 174 TRP A N 1
ATOM 1391 C CA . TRP A 1 174 ? -16.261 6.086 -27.025 1.00 56.94 174 TRP A CA 1
ATOM 1392 C C . TRP A 1 174 ? -17.211 5.545 -28.101 1.00 56.94 174 TRP A C 1
ATOM 1394 O O . TRP A 1 174 ? -17.460 6.232 -29.094 1.00 56.94 174 TRP A O 1
ATOM 1404 N N . ASP A 1 175 ? -17.764 4.349 -27.896 1.00 57.56 175 ASP A N 1
ATOM 1405 C CA . ASP A 1 175 ? -18.731 3.745 -28.820 1.00 57.56 175 ASP A CA 1
ATOM 1406 C C . ASP A 1 175 ? -20.128 4.402 -28.724 1.00 57.56 175 ASP A C 1
ATOM 1408 O O . ASP A 1 175 ? -20.904 4.321 -29.674 1.00 57.56 175 ASP A O 1
ATOM 1412 N N . ASP A 1 176 ? -20.433 5.116 -27.630 1.00 56.47 176 ASP A N 1
ATOM 1413 C CA . ASP A 1 176 ? -21.743 5.754 -27.407 1.00 56.47 176 ASP A CA 1
ATOM 1414 C C . ASP A 1 176 ? -21.861 7.172 -28.016 1.00 56.47 176 ASP A C 1
ATOM 1416 O O . ASP A 1 176 ? -22.968 7.645 -28.276 1.00 56.47 176 ASP A O 1
ATOM 1420 N N . GLU A 1 177 ? -20.751 7.870 -28.295 1.00 53.91 177 GLU A N 1
ATOM 1421 C CA . GLU A 1 177 ? -20.789 9.233 -28.868 1.00 53.91 177 GLU A CA 1
ATOM 1422 C C . GLU A 1 177 ? -20.860 9.257 -30.405 1.00 53.91 177 GLU A C 1
ATOM 1424 O O . GLU A 1 177 ? -21.180 10.290 -30.998 1.00 53.91 177 GLU A O 1
ATOM 1429 N N . THR A 1 178 ? -20.609 8.133 -31.084 1.00 55.56 178 THR A N 1
ATOM 1430 C CA . THR A 1 178 ? -20.583 8.085 -32.559 1.00 55.56 178 THR A CA 1
ATOM 1431 C C . THR A 1 178 ? -21.917 7.713 -33.213 1.00 55.56 178 THR A C 1
ATOM 1433 O O . THR A 1 178 ? -22.022 7.778 -34.437 1.00 55.56 178 THR A O 1
ATOM 1436 N N . SER A 1 179 ? -22.969 7.407 -32.444 1.00 51.97 179 SER A N 1
ATOM 1437 C CA . SER A 1 179 ? -24.293 7.050 -32.984 1.00 51.97 179 SER A CA 1
ATOM 1438 C C . SER A 1 179 ? -25.249 8.229 -33.224 1.00 51.97 179 SER A C 1
ATOM 1440 O O . SER A 1 179 ? -26.385 7.998 -33.628 1.00 51.97 179 SER A O 1
ATOM 1442 N N . HIS A 1 180 ? -24.835 9.483 -32.994 1.00 49.78 180 HIS A N 1
ATOM 1443 C CA . HIS A 1 180 ? -25.721 10.658 -33.109 1.00 49.78 180 HIS A CA 1
ATOM 1444 C C . HIS A 1 180 ? -25.344 11.691 -34.179 1.00 49.78 180 HIS A C 1
ATOM 1446 O O . HIS A 1 180 ? -25.919 12.777 -34.204 1.00 49.78 180 HIS A O 1
ATOM 1452 N N . ILE A 1 181 ? -24.453 11.355 -35.112 1.00 50.72 181 ILE A N 1
ATOM 1453 C CA . ILE A 1 181 ? -24.236 12.177 -36.310 1.00 50.72 181 ILE A CA 1
ATOM 1454 C C . ILE A 1 181 ? -24.887 11.463 -37.501 1.00 50.72 181 ILE A C 1
ATOM 1456 O O . ILE A 1 181 ? -24.210 10.927 -38.376 1.00 50.72 181 ILE A O 1
ATOM 1460 N N . GLU A 1 182 ? -26.223 11.411 -37.493 1.00 47.72 182 GLU A N 1
ATOM 1461 C CA . GLU A 1 182 ? -26.989 11.209 -38.724 1.00 47.72 182 GLU A CA 1
ATOM 1462 C C . GLU A 1 182 ? -27.054 12.530 -39.496 1.00 47.72 182 GLU A C 1
ATOM 1464 O O . GLU A 1 182 ? -27.164 13.621 -38.937 1.00 47.72 182 GLU A O 1
ATOM 1469 N N . ILE A 1 183 ? -26.877 12.364 -40.797 1.00 51.94 183 ILE A N 1
ATOM 1470 C CA . ILE A 1 183 ? -26.702 13.358 -41.845 1.00 51.94 183 ILE A CA 1
ATOM 1471 C C . ILE A 1 183 ? -28.057 14.004 -42.157 1.00 51.94 183 ILE A C 1
ATOM 1473 O O . ILE A 1 183 ? -29.012 13.272 -42.402 1.00 51.94 183 ILE A O 1
ATOM 1477 N N . ASP A 1 184 ? -28.090 15.335 -42.242 1.00 46.84 184 ASP A N 1
ATOM 1478 C CA . ASP A 1 184 ? -29.044 16.101 -43.061 1.00 46.84 184 ASP A CA 1
ATOM 1479 C C . ASP A 1 184 ? -28.256 17.046 -43.985 1.00 46.84 184 ASP A C 1
ATOM 1481 O O . ASP A 1 184 ? -27.336 17.741 -43.482 1.00 46.84 184 ASP A O 1
#

Secondary structure (DSSP, 8-state):
-HHHHSTTTTT-TTS-HHHHHHHHHHHHHHHHS------------------------HHHHHHHHHTT------------HHHHHHHHHHSPPPPTTS-HHHHHHHTTTTSHHHHHHHHHHHSS-SSTHHHHHHHHHHHHHT-TT-TT--HHHHHHHHHHHHHHHHHHHHHTTTSSSGGG----